Protein AF-A0A2P7S7N6-F1 (afdb_monomer_lite)

pLDDT: mean 89.46, std 13.96, range [30.86, 98.69]

Organism: NCBI:txid2116701

Secondary structure (DSSP, 8-state):
--HHHHHHHHHHHHHHHHSSSTT--HHHHHHHHTS-HHHHHHHHHTS-HHHHHHHHHHHHHHH-SSHHHHHHHHHHHHHHS--B--SS--HHHHHHHHHHTTPPP--HHHHHHHHHHHHHHHHHHHHHT-TT-HHHHSSSHHHHHHHHHHHIIIIIIIHHHHSTTGGG-HHHHHHHHHHHHHHHHHTTSS-HHHHHHHHHHHHHHHHHHHHTT-TT-GGG-SSSSPPPPPBHHHHHHHHHHHHHHHHHHHHH-TT------PPPTT-PPP-

Foldseek 3Di:
DAVVLLVQLVVLQVVCCPDPPNQPCVSNLVSLLPDQLLRSLVSLLPDDPVVLVSSLVVNCVVPPLDPSSLSSVQSNCCNQQVAQDDPPDDLVSSQSSLVVSVAHRDDPVLLVVLLVVLLVCLVVCLVVVHPQLCQLVVDPQLSVLLSSLSSSQPVNLVVCCQPPSNLRHLSSLLNNLLSVLLSCLLNLQDALVLQLVVLVVVLVVLSVCVVVVVVQCCVVDPHNHTHHHHHVVSSVSNSVSNVNSNVNNCVRPVPDNNDNFDQDPVNDGDD

Structure (mmCIF, N/CA/C/O backbone):
data_AF-A0A2P7S7N6-F1
#
_entry.id   AF-A0A2P7S7N6-F1
#
loop_
_atom_site.group_PDB
_atom_site.id
_atom_site.type_symbol
_atom_site.label_atom_id
_atom_site.label_alt_id
_atom_site.label_comp_id
_atom_site.label_asym_id
_atom_site.label_entity_id
_atom_site.label_seq_id
_atom_site.pdbx_PDB_ins_code
_atom_site.Cartn_x
_atom_site.Cartn_y
_atom_site.Cartn_z
_atom_site.occupancy
_atom_site.B_iso_or_equiv
_atom_site.auth_seq_id
_atom_site.auth_comp_id
_atom_site.auth_asym_id
_atom_site.auth_atom_id
_atom_site.pdbx_PDB_model_num
ATOM 1 N N . MET A 1 1 ? -7.311 -17.252 20.320 1.00 61.03 1 MET A N 1
ATOM 2 C CA . MET A 1 1 ? -8.101 -16.086 20.766 1.00 61.03 1 MET A CA 1
ATOM 3 C C . MET A 1 1 ? -8.926 -15.666 19.574 1.00 61.03 1 MET A C 1
ATOM 5 O O . MET A 1 1 ? -8.376 -15.697 18.486 1.00 61.03 1 MET A O 1
ATOM 9 N N . GLY A 1 2 ? -10.235 -15.487 19.717 1.00 75.56 2 GLY A N 1
ATOM 10 C CA . GLY A 1 2 ? -11.108 -15.323 18.550 1.00 75.56 2 GLY A CA 1
ATOM 11 C C . GLY A 1 2 ? -12.489 -14.833 18.949 1.00 75.56 2 GLY A C 1
ATOM 12 O O . GLY A 1 2 ? -12.737 -13.641 18.930 1.00 75.56 2 GLY A O 1
ATOM 13 N N . GLU A 1 3 ? -13.385 -15.717 19.384 1.00 87.00 3 GLU A N 1
ATOM 14 C CA . GLU A 1 3 ? -14.773 -15.293 19.634 1.00 87.00 3 GLU A CA 1
ATOM 15 C C . GLU A 1 3 ? -14.995 -14.672 21.021 1.00 87.00 3 GLU A C 1
ATOM 17 O O . GLU A 1 3 ? -15.756 -13.719 21.152 1.00 87.00 3 GLU A O 1
ATOM 22 N N . GLN A 1 4 ? -14.308 -15.161 22.060 1.00 89.12 4 GLN A N 1
ATOM 23 C CA . GLN A 1 4 ? -14.478 -14.642 23.426 1.00 89.12 4 GLN A CA 1
ATOM 24 C C . GLN A 1 4 ? -14.028 -13.180 23.553 1.00 89.12 4 GLN A C 1
ATOM 26 O O . GLN A 1 4 ? -14.714 -12.377 24.182 1.00 89.12 4 GLN A O 1
ATOM 31 N N . ASP A 1 5 ? -12.912 -12.817 22.920 1.00 89.12 5 ASP A N 1
ATOM 32 C CA . ASP A 1 5 ? -12.390 -11.451 22.970 1.00 89.12 5 ASP A CA 1
ATOM 33 C C . ASP A 1 5 ? -13.243 -10.485 22.133 1.00 89.12 5 ASP A C 1
ATOM 35 O O . ASP A 1 5 ? -13.510 -9.359 22.558 1.00 89.12 5 ASP A O 1
ATOM 39 N N . LEU A 1 6 ? -13.744 -10.939 20.977 1.00 89.62 6 LEU A N 1
ATOM 40 C CA . LEU A 1 6 ? -14.717 -10.187 20.179 1.00 89.62 6 LEU A CA 1
ATOM 41 C C . LEU A 1 6 ? -16.019 -9.969 20.953 1.00 89.62 6 LEU A C 1
ATOM 43 O O . LEU A 1 6 ? -16.561 -8.862 20.939 1.00 89.62 6 LEU A O 1
ATOM 47 N N . GLN A 1 7 ? -16.499 -10.992 21.665 1.00 91.75 7 GLN A N 1
ATOM 48 C CA . GLN A 1 7 ? -17.679 -10.869 22.513 1.00 91.75 7 GLN A CA 1
ATOM 49 C C . GLN A 1 7 ? -17.449 -9.864 23.646 1.00 91.75 7 GLN A C 1
ATOM 51 O O . GLN A 1 7 ? -18.296 -9.004 23.863 1.00 91.75 7 GLN A O 1
ATOM 56 N N . ALA A 1 8 ? -16.276 -9.876 24.287 1.00 91.50 8 ALA A N 1
ATOM 57 C CA . ALA A 1 8 ? -15.934 -8.896 25.315 1.00 91.50 8 ALA A CA 1
ATOM 58 C C . ALA A 1 8 ? -15.947 -7.448 24.786 1.00 91.50 8 ALA A C 1
ATOM 60 O O . ALA A 1 8 ? -16.383 -6.541 25.496 1.00 91.50 8 ALA A O 1
ATOM 61 N N . VAL A 1 9 ? -15.516 -7.214 23.537 1.00 93.19 9 VAL A N 1
ATOM 62 C CA . VAL A 1 9 ? -15.646 -5.892 22.897 1.00 93.19 9 VAL A CA 1
ATOM 63 C C . VAL A 1 9 ? -17.112 -5.539 22.653 1.00 93.19 9 VAL A C 1
ATOM 65 O O . VAL A 1 9 ? -17.522 -4.429 22.990 1.00 93.19 9 VAL A O 1
ATOM 68 N N . ARG A 1 10 ? -17.919 -6.462 22.112 1.00 93.19 10 ARG A N 1
ATOM 69 C CA . ARG A 1 10 ? -19.358 -6.233 21.877 1.00 93.19 10 ARG A CA 1
ATOM 70 C C . ARG A 1 10 ? -20.089 -5.882 23.174 1.00 93.19 10 ARG A C 1
ATOM 72 O O . ARG A 1 10 ? -20.835 -4.905 23.203 1.00 93.19 10 ARG A O 1
ATOM 79 N N . ASP A 1 11 ? -19.820 -6.622 24.246 1.00 93.19 11 ASP A N 1
ATOM 80 C CA . ASP A 1 11 ? -20.411 -6.396 25.565 1.00 93.19 11 ASP A CA 1
ATOM 81 C C . ASP A 1 11 ? -19.982 -5.039 26.141 1.00 93.19 11 ASP A C 1
ATOM 83 O O . ASP A 1 11 ? -20.810 -4.293 26.671 1.00 93.19 11 ASP A O 1
ATOM 87 N N . ALA A 1 12 ? -18.703 -4.673 25.990 1.00 92.56 12 ALA A N 1
ATOM 88 C CA . ALA A 1 12 ? -18.200 -3.370 26.415 1.00 92.56 12 ALA A CA 1
ATOM 89 C C . ALA A 1 12 ? -18.872 -2.218 25.650 1.00 92.56 12 ALA A C 1
ATOM 91 O O . ALA A 1 12 ? -19.244 -1.219 26.266 1.00 92.56 12 ALA A O 1
ATOM 92 N N . VAL A 1 13 ? -19.071 -2.359 24.335 1.00 92.56 13 VAL A N 1
ATOM 93 C CA . VAL A 1 13 ? -19.759 -1.356 23.503 1.00 92.56 13 VAL A CA 1
ATOM 94 C C . VAL A 1 13 ? -21.228 -1.234 23.900 1.00 92.56 13 VAL A C 1
ATOM 96 O O . VAL A 1 13 ? -21.719 -0.123 24.085 1.00 92.56 13 VAL A O 1
ATOM 99 N N . ALA A 1 14 ? -21.932 -2.356 24.076 1.00 91.62 14 ALA A N 1
ATOM 100 C CA . ALA A 1 14 ? -23.328 -2.359 24.512 1.00 91.62 14 ALA A CA 1
ATOM 101 C C . ALA A 1 14 ? -23.486 -1.671 25.875 1.00 91.62 14 ALA A C 1
ATOM 103 O O . ALA A 1 14 ? -24.370 -0.830 26.054 1.00 91.62 14 ALA A O 1
ATOM 104 N N . LYS A 1 15 ? -22.575 -1.962 26.812 1.00 90.44 15 LYS A N 1
ATOM 105 C CA . LYS A 1 15 ? -22.540 -1.315 28.123 1.00 90.44 15 LYS A CA 1
ATOM 106 C C . LYS A 1 15 ? -22.296 0.191 28.006 1.00 90.44 15 LYS A C 1
ATOM 108 O O . LYS A 1 15 ? -23.067 0.951 28.587 1.00 90.44 15 LYS A O 1
ATOM 113 N N . ALA A 1 16 ? -21.291 0.618 27.237 1.00 89.56 16 ALA A N 1
ATOM 114 C CA . ALA A 1 16 ? -20.973 2.034 27.032 1.00 89.56 16 ALA A CA 1
ATOM 115 C C . ALA A 1 16 ? -22.161 2.818 26.444 1.00 89.56 16 ALA A C 1
ATOM 117 O O . ALA A 1 16 ? -22.452 3.923 26.889 1.00 89.56 16 ALA A O 1
ATOM 118 N N . LYS A 1 17 ? -22.908 2.214 25.512 1.00 88.31 17 LYS A N 1
ATOM 119 C CA . LYS A 1 17 ? -24.106 2.817 24.900 1.00 88.31 17 LYS A CA 1
ATOM 120 C C . LYS A 1 17 ? -25.330 2.863 25.813 1.00 88.31 17 LYS A C 1
ATOM 122 O O . LYS A 1 17 ? -26.206 3.693 25.608 1.00 88.31 17 LYS A O 1
ATOM 127 N N . SER A 1 18 ? -25.419 1.955 26.783 1.00 85.94 18 SER A N 1
ATOM 128 C CA . SER A 1 18 ? -26.524 1.903 27.750 1.00 85.94 18 SER A CA 1
ATOM 129 C C . SER A 1 18 ? -26.362 2.877 28.922 1.00 85.94 18 SER A C 1
ATOM 131 O O . SER A 1 18 ? -27.310 3.096 29.677 1.00 85.94 18 SER A O 1
ATOM 133 N N . ALA A 1 19 ? -25.165 3.440 29.107 1.00 79.69 19 ALA A N 1
ATOM 134 C CA . ALA A 1 19 ? -24.879 4.340 30.212 1.00 79.69 19 ALA A CA 1
ATOM 135 C C . ALA A 1 19 ? -25.562 5.702 30.005 1.00 79.69 19 ALA A C 1
ATOM 137 O O . ALA A 1 19 ? -25.525 6.273 28.920 1.00 79.69 19 ALA A O 1
ATOM 138 N N . LEU A 1 20 ? -26.148 6.244 31.081 1.00 60.97 20 LEU A N 1
ATOM 139 C CA . LEU A 1 20 ? -26.800 7.567 31.110 1.00 60.97 20 LEU A CA 1
ATOM 140 C C . LEU A 1 20 ? -25.872 8.707 30.660 1.00 60.97 20 LEU A C 1
ATOM 142 O O . LEU A 1 20 ? -26.338 9.719 30.145 1.00 60.97 20 LEU A O 1
ATOM 146 N N . VAL A 1 21 ? -24.565 8.525 30.852 1.00 67.81 21 VAL A N 1
ATOM 147 C CA . VAL A 1 21 ? -23.515 9.371 30.290 1.00 67.81 21 VAL A CA 1
ATOM 148 C C . VAL A 1 21 ? -22.863 8.547 29.182 1.00 67.81 21 VAL A C 1
ATOM 150 O O . VAL A 1 21 ? -22.170 7.576 29.482 1.00 67.81 21 VAL A O 1
ATOM 153 N N . PHE A 1 22 ? -23.110 8.905 27.921 1.00 60.91 22 PHE A N 1
ATOM 154 C CA . PHE A 1 22 ? -22.678 8.204 26.694 1.00 60.91 22 PHE A CA 1
ATOM 155 C C . PHE A 1 22 ? -21.142 8.109 26.491 1.00 60.91 22 PHE A C 1
ATOM 157 O O . PHE A 1 22 ? -20.661 7.931 25.371 1.00 60.91 22 PHE A O 1
ATOM 164 N N . GLU A 1 23 ? -20.340 8.233 27.549 1.00 64.94 23 GLU A N 1
ATOM 165 C CA . GLU A 1 23 ? -18.939 8.646 27.445 1.00 64.94 23 GLU A CA 1
ATOM 166 C C . GLU A 1 23 ? -17.916 7.707 28.094 1.00 64.94 23 GLU A C 1
ATOM 168 O O . GLU A 1 23 ? -16.735 7.846 27.785 1.00 64.94 23 GLU A O 1
ATOM 173 N N . ASP A 1 24 ? -18.292 6.715 28.916 1.00 84.00 24 ASP A N 1
ATOM 174 C CA . ASP A 1 24 ? -17.284 5.798 29.484 1.00 84.00 24 ASP A CA 1
ATOM 175 C C . ASP A 1 24 ? -16.876 4.695 28.490 1.00 84.00 24 ASP A C 1
ATOM 177 O O . ASP A 1 24 ? -17.211 3.517 28.622 1.00 84.00 24 ASP A O 1
ATOM 181 N N . TRP A 1 25 ? -16.136 5.100 27.457 1.00 93.56 25 TRP A N 1
ATOM 182 C CA . TRP A 1 25 ? -15.552 4.222 26.438 1.00 93.56 25 TRP A CA 1
ATOM 183 C C . TRP A 1 25 ? -14.261 3.544 26.898 1.00 93.56 25 TRP A C 1
ATOM 185 O O . TRP A 1 25 ? -13.708 2.711 26.174 1.00 93.56 25 TRP A O 1
ATOM 195 N N . LYS A 1 26 ? -13.771 3.844 28.105 1.00 93.56 26 LYS A N 1
ATOM 196 C CA . LYS A 1 26 ? -12.526 3.279 28.633 1.00 93.56 26 LYS A CA 1
ATOM 197 C C . LYS A 1 26 ? -12.511 1.742 28.635 1.00 93.56 26 LYS A C 1
ATOM 199 O O . LYS A 1 26 ? -11.501 1.177 28.203 1.00 93.56 26 LYS A O 1
ATOM 204 N N . PRO A 1 27 ? -13.585 1.027 29.036 1.00 94.19 27 PRO A N 1
ATOM 205 C CA . PRO A 1 27 ? -13.622 -0.432 28.940 1.00 94.19 27 PRO A CA 1
ATOM 206 C C . PRO A 1 27 ? -13.505 -0.935 27.497 1.00 94.19 27 PRO A C 1
ATOM 208 O O . PRO A 1 27 ? -12.817 -1.926 27.257 1.00 94.19 27 PRO A O 1
ATOM 211 N N . VAL A 1 28 ? -14.124 -0.237 26.536 1.00 95.81 28 VAL A N 1
ATOM 212 C CA . VAL A 1 28 ? -14.054 -0.583 25.107 1.00 95.81 28 VAL A CA 1
ATOM 213 C C . VAL A 1 28 ? -12.628 -0.416 24.594 1.00 95.81 28 VAL A C 1
ATOM 215 O O . VAL A 1 28 ? -12.081 -1.338 23.995 1.00 95.81 28 VAL A O 1
ATOM 218 N N . VAL A 1 29 ? -11.995 0.722 24.892 1.00 96.69 29 VAL A N 1
ATOM 219 C CA . VAL A 1 29 ? -10.613 1.030 24.497 1.00 96.69 29 VAL A CA 1
ATOM 220 C C . VAL A 1 29 ? -9.642 -0.044 24.993 1.00 96.69 29 VAL A C 1
ATOM 222 O O . VAL A 1 29 ? -8.866 -0.581 24.203 1.00 96.69 29 VAL A O 1
ATOM 225 N N . HIS A 1 30 ? -9.712 -0.417 26.275 1.00 95.88 30 HIS A N 1
ATOM 226 C CA . HIS A 1 30 ? -8.856 -1.472 26.830 1.00 95.88 30 HIS A CA 1
ATOM 227 C C . HIS A 1 30 ? -9.181 -2.870 26.287 1.00 95.88 30 HIS A C 1
ATOM 229 O O . HIS A 1 30 ? -8.287 -3.709 26.170 1.00 95.88 30 HIS A O 1
ATOM 235 N N . ALA A 1 31 ? -10.447 -3.160 25.976 1.00 96.00 31 ALA A N 1
ATOM 236 C CA . ALA A 1 31 ? -10.818 -4.426 25.354 1.00 96.00 31 ALA A CA 1
ATOM 237 C C . ALA A 1 31 ? -10.214 -4.534 23.946 1.00 96.00 31 ALA A C 1
ATOM 239 O O . ALA A 1 31 ? -9.510 -5.502 23.667 1.00 96.00 31 ALA A O 1
ATOM 240 N N . VAL A 1 32 ? -10.392 -3.503 23.115 1.00 97.25 32 VAL A N 1
ATOM 241 C CA . VAL A 1 32 ? -9.856 -3.446 21.750 1.00 97.25 32 VAL A CA 1
ATOM 242 C C . VAL A 1 32 ? -8.326 -3.486 21.746 1.00 97.25 32 VAL A C 1
ATOM 244 O O . VAL A 1 32 ? -7.747 -4.247 20.977 1.00 97.25 32 VAL A O 1
ATOM 247 N N . SER A 1 33 ? -7.644 -2.734 22.620 1.00 96.69 33 SER A N 1
ATOM 248 C CA . SER A 1 33 ? -6.173 -2.640 22.608 1.00 96.69 33 SER A CA 1
ATOM 249 C C . SER A 1 33 ? -5.459 -3.976 22.856 1.00 96.69 33 SER A C 1
ATOM 251 O O . SER A 1 33 ? -4.298 -4.141 22.476 1.00 96.69 33 SER A O 1
ATOM 253 N N . ARG A 1 34 ? -6.137 -4.925 23.513 1.00 95.56 34 ARG A N 1
ATOM 254 C CA . ARG A 1 34 ? -5.611 -6.265 23.816 1.00 95.56 34 ARG A CA 1
ATOM 255 C C . ARG A 1 34 ? -5.773 -7.255 22.664 1.00 95.56 34 ARG A C 1
ATOM 257 O O . ARG A 1 34 ? -5.123 -8.295 22.687 1.00 95.56 34 ARG A O 1
ATOM 264 N N . LEU A 1 35 ? -6.600 -6.942 21.667 1.00 96.50 35 LEU A N 1
ATOM 265 C CA . LEU A 1 35 ? -6.818 -7.815 20.518 1.00 96.50 35 LEU A CA 1
ATOM 266 C C . LEU A 1 35 ? -5.559 -7.928 19.657 1.00 96.50 35 LEU A C 1
ATOM 268 O O . LEU A 1 35 ? -4.797 -6.967 19.511 1.00 96.50 35 LEU A O 1
ATOM 272 N N . ALA A 1 36 ? -5.366 -9.091 19.032 1.00 96.56 36 ALA A N 1
ATOM 273 C CA . ALA A 1 36 ? -4.471 -9.219 17.886 1.00 96.56 36 ALA A CA 1
ATOM 274 C C . ALA A 1 36 ? -5.010 -8.384 16.711 1.00 96.56 36 ALA A C 1
ATOM 276 O O . ALA A 1 36 ? -6.208 -8.115 16.641 1.00 96.56 36 ALA A O 1
ATOM 277 N N . MET A 1 37 ? -4.144 -7.962 15.784 1.00 97.50 37 MET A N 1
ATOM 278 C CA . MET A 1 37 ? -4.556 -7.075 14.685 1.00 97.50 37 MET A CA 1
ATOM 279 C C . MET A 1 37 ? -5.709 -7.645 13.825 1.00 97.50 37 MET A C 1
ATOM 281 O O . MET A 1 37 ? -6.653 -6.897 13.568 1.00 97.50 37 MET A O 1
ATOM 285 N N . PRO A 1 38 ? -5.742 -8.946 13.459 1.00 97.00 38 PRO A N 1
ATOM 286 C CA . PRO A 1 38 ? -6.855 -9.500 12.684 1.00 97.00 38 PRO A CA 1
ATOM 287 C C . PRO A 1 38 ? -8.204 -9.418 13.414 1.00 97.00 38 PRO A C 1
ATOM 289 O O . PRO A 1 38 ? -9.231 -9.136 12.796 1.00 97.00 38 PRO A O 1
ATOM 292 N N . ASP A 1 39 ? -8.212 -9.637 14.731 1.00 97.25 39 ASP A N 1
ATOM 293 C CA . ASP A 1 39 ? -9.428 -9.560 15.547 1.00 97.25 39 ASP A CA 1
ATOM 294 C C . ASP A 1 39 ? -9.820 -8.108 15.826 1.00 97.25 39 ASP A C 1
ATOM 296 O O . ASP A 1 39 ? -11.003 -7.778 15.803 1.00 97.25 39 ASP A O 1
ATOM 300 N N . MET A 1 40 ? -8.839 -7.218 16.010 1.00 97.88 40 MET A N 1
ATOM 301 C CA . MET A 1 40 ? -9.055 -5.775 16.128 1.00 97.88 40 MET A CA 1
ATOM 302 C C . MET A 1 40 ? -9.755 -5.226 14.883 1.00 97.88 40 MET A C 1
ATOM 304 O O . MET A 1 40 ? -10.776 -4.556 15.009 1.00 97.88 40 MET A O 1
ATOM 308 N N . L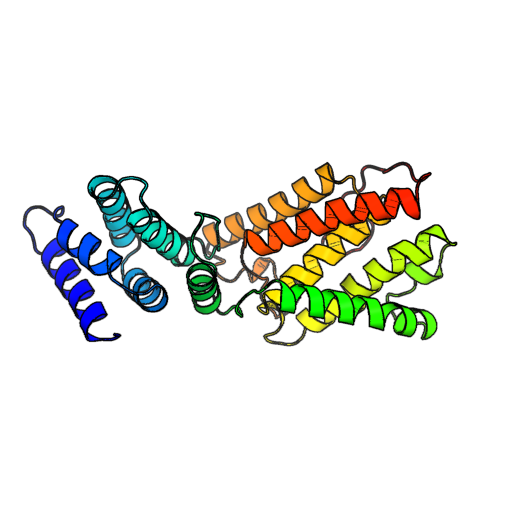EU A 1 41 ? -9.269 -5.566 13.685 1.00 98.00 41 LEU A N 1
ATOM 309 C CA . LEU A 1 41 ? -9.879 -5.157 12.417 1.00 98.00 41 LEU A CA 1
ATOM 310 C C . LEU A 1 41 ? -11.334 -5.638 12.305 1.00 98.00 41 LEU A C 1
ATOM 312 O O . LEU A 1 41 ? -12.220 -4.852 11.976 1.00 98.00 41 LEU A O 1
ATOM 316 N N . LYS A 1 42 ? -11.618 -6.900 12.652 1.00 96.88 42 LYS A N 1
ATOM 317 C CA . LYS A 1 42 ? -12.994 -7.434 12.669 1.00 96.88 42 LYS A CA 1
ATOM 318 C C . LYS A 1 42 ? -13.883 -6.724 13.693 1.00 96.88 42 LYS A C 1
ATOM 320 O O . LYS A 1 42 ? -15.023 -6.391 13.376 1.00 96.88 42 LYS A O 1
ATOM 325 N N . ALA A 1 43 ? -13.373 -6.493 14.903 1.00 96.94 43 ALA A N 1
ATOM 326 C CA . ALA A 1 43 ? -14.105 -5.820 15.970 1.00 96.94 43 ALA A CA 1
ATOM 327 C C . ALA A 1 43 ? -14.480 -4.391 15.568 1.00 96.94 43 ALA A C 1
ATOM 329 O O . ALA A 1 43 ? -15.640 -4.005 15.676 1.00 96.94 43 ALA A O 1
ATOM 330 N N . LEU A 1 44 ? -13.513 -3.627 15.053 1.00 97.69 44 LEU A N 1
ATOM 331 C CA . LEU A 1 44 ? -13.721 -2.248 14.620 1.00 97.69 44 LEU A CA 1
ATOM 332 C C . LEU A 1 44 ? -14.619 -2.153 13.382 1.00 97.69 44 LEU A C 1
ATOM 334 O O . LEU A 1 44 ? -15.417 -1.220 13.281 1.00 97.69 44 LEU A O 1
ATOM 338 N N . ALA A 1 45 ? -14.542 -3.119 12.463 1.00 97.06 45 ALA A N 1
ATOM 339 C CA . ALA A 1 45 ? -15.401 -3.161 11.281 1.00 97.06 45 ALA A CA 1
ATOM 340 C C . ALA A 1 45 ? -16.879 -3.404 11.629 1.00 97.06 45 ALA A C 1
ATOM 342 O O . ALA A 1 45 ? -17.756 -3.004 10.868 1.00 97.06 45 ALA A O 1
ATOM 343 N N . ALA A 1 46 ? -17.160 -4.026 12.779 1.00 96.06 46 ALA A N 1
ATOM 344 C CA . ALA A 1 46 ? -18.517 -4.225 13.285 1.00 96.06 46 ALA A CA 1
ATOM 345 C C . ALA A 1 46 ? -19.111 -2.977 13.971 1.00 96.06 46 ALA A C 1
ATOM 347 O O . ALA A 1 46 ? -20.308 -2.949 14.256 1.00 96.06 46 ALA A O 1
ATOM 348 N N . LEU A 1 47 ? -18.296 -1.956 14.255 1.00 96.00 47 LEU A N 1
ATOM 349 C CA . LEU A 1 47 ? -18.755 -0.697 14.840 1.00 96.00 47 LEU A CA 1
ATOM 350 C C . LEU A 1 47 ? -19.334 0.235 13.766 1.00 96.00 47 LEU A C 1
ATOM 352 O O . LEU A 1 47 ? -18.975 0.155 12.589 1.00 96.00 47 LEU A O 1
ATOM 356 N N . SER A 1 48 ? -20.208 1.160 14.170 1.00 95.50 48 SER A N 1
ATOM 357 C CA . SER A 1 48 ? -20.560 2.283 13.293 1.00 95.50 48 SER A CA 1
ATOM 358 C C . SER A 1 48 ? -19.367 3.235 13.134 1.00 95.50 48 SER A C 1
ATOM 360 O O . SER A 1 48 ? -18.428 3.210 13.931 1.00 95.50 48 SER A O 1
ATOM 362 N N . GLU A 1 49 ? -19.392 4.084 12.109 1.00 94.44 49 GLU A N 1
ATOM 363 C CA . GLU A 1 49 ? -18.359 5.112 11.910 1.00 94.44 49 GLU A CA 1
ATOM 364 C C . GLU A 1 49 ? -18.261 6.048 13.124 1.00 94.44 49 GLU A C 1
ATOM 366 O O . GLU A 1 49 ? -17.181 6.233 13.681 1.00 94.44 49 GLU A O 1
ATOM 371 N N . SER A 1 50 ? -19.404 6.516 13.637 1.00 94.00 50 SER A N 1
ATOM 372 C CA . SER A 1 50 ? -19.462 7.358 14.838 1.00 94.00 50 SER A CA 1
ATOM 373 C C . SER A 1 50 ? -18.890 6.668 16.083 1.00 94.00 50 SER A C 1
ATOM 375 O O . SER A 1 50 ? -18.214 7.303 16.888 1.00 94.00 50 SER A O 1
ATOM 377 N N . ASP A 1 51 ? -19.115 5.361 16.239 1.00 95.12 51 ASP A N 1
ATOM 378 C CA . ASP A 1 51 ? -18.537 4.583 17.341 1.00 95.12 51 ASP A CA 1
ATOM 379 C C . ASP A 1 51 ? -17.011 4.461 17.226 1.00 95.12 51 ASP A C 1
ATOM 381 O O . ASP A 1 51 ? -16.307 4.565 18.231 1.00 95.12 51 ASP A O 1
ATOM 385 N N . ARG A 1 52 ? -16.480 4.248 16.011 1.00 96.56 52 ARG A N 1
ATOM 386 C CA . ARG A 1 52 ? -15.026 4.222 15.780 1.00 96.56 52 ARG A CA 1
ATOM 387 C C . ARG A 1 52 ? -14.390 5.574 16.080 1.00 96.56 52 ARG A C 1
ATOM 389 O O . ARG A 1 52 ? -13.343 5.610 16.722 1.00 96.56 52 ARG A O 1
ATOM 396 N N . GLU A 1 53 ? -15.024 6.678 15.691 1.00 95.19 53 GLU A N 1
ATOM 397 C CA . GLU A 1 53 ? -14.538 8.015 16.041 1.00 95.19 53 GLU A CA 1
ATOM 398 C C . GLU A 1 53 ? -14.485 8.236 17.557 1.00 95.19 53 GLU A C 1
ATOM 400 O O . GLU A 1 53 ? -13.482 8.734 18.076 1.00 95.19 53 GLU A O 1
ATOM 405 N N . LEU A 1 54 ? -15.544 7.860 18.283 1.00 93.88 54 LEU A N 1
ATOM 406 C CA . LEU A 1 54 ? -15.579 7.958 19.745 1.00 93.88 54 LEU A CA 1
ATOM 407 C C . LEU A 1 54 ? -14.487 7.100 20.385 1.00 93.88 54 LEU A C 1
ATOM 409 O O . LEU A 1 54 ? -13.794 7.566 21.295 1.00 93.88 54 LEU A O 1
ATOM 413 N N . LEU A 1 55 ? -14.289 5.880 19.883 1.00 96.00 55 LEU A N 1
ATOM 414 C CA . LEU A 1 55 ? -13.215 5.000 20.323 1.00 96.00 55 LEU A CA 1
ATOM 415 C C . LEU A 1 55 ? -11.839 5.645 20.120 1.00 96.00 55 LEU A C 1
ATOM 417 O O . LEU A 1 55 ? -11.041 5.631 21.052 1.00 96.00 55 LEU A O 1
ATOM 421 N N . LEU A 1 56 ? -11.562 6.224 18.946 1.00 97.06 56 LEU A N 1
ATOM 422 C CA . LEU A 1 56 ? -10.275 6.860 18.638 1.00 97.06 56 LEU A CA 1
ATOM 423 C C . LEU A 1 56 ? -9.991 8.057 19.549 1.00 97.06 56 LEU A C 1
ATOM 425 O O . LEU A 1 56 ? -8.897 8.151 20.108 1.00 97.06 56 LEU A O 1
ATOM 429 N N . ARG A 1 57 ? -10.980 8.937 19.760 1.00 95.81 57 ARG A N 1
ATOM 430 C CA . ARG A 1 57 ? -10.842 10.092 20.668 1.00 95.81 57 ARG A CA 1
ATOM 431 C C . ARG A 1 57 ? -10.514 9.644 22.093 1.00 95.81 57 ARG A C 1
ATOM 433 O O . ARG A 1 57 ? -9.601 10.182 22.716 1.00 95.81 57 ARG A O 1
ATOM 440 N N . ASN A 1 58 ? -11.218 8.626 22.591 1.00 95.94 58 ASN A N 1
ATOM 441 C CA . ASN A 1 58 ? -10.976 8.078 23.925 1.00 95.94 58 ASN A CA 1
ATOM 442 C C . ASN A 1 58 ? -9.644 7.322 24.014 1.00 95.94 58 ASN A C 1
ATOM 444 O O . ASN A 1 58 ? -8.936 7.447 25.010 1.00 95.94 58 ASN A O 1
ATOM 448 N N . ALA A 1 59 ? -9.265 6.573 22.978 1.00 97.25 59 ALA A N 1
ATOM 449 C CA . ALA A 1 59 ? -7.985 5.875 22.925 1.00 97.25 59 ALA A CA 1
ATOM 450 C C . ALA A 1 59 ? -6.810 6.856 22.993 1.00 97.25 59 ALA A C 1
ATOM 452 O O . ALA A 1 59 ? -5.883 6.620 23.766 1.00 97.25 59 ALA A O 1
ATOM 453 N N . LEU A 1 60 ? -6.880 7.979 22.270 1.00 96.81 60 LEU A N 1
ATOM 454 C CA . LEU A 1 60 ? -5.875 9.038 22.350 1.00 96.81 60 LEU A CA 1
ATOM 455 C C . LEU A 1 60 ? -5.807 9.648 23.757 1.00 96.81 60 LEU A C 1
ATOM 457 O O . LEU A 1 60 ? -4.719 9.826 24.295 1.00 96.81 60 LEU A O 1
ATOM 461 N N . ALA A 1 61 ? -6.956 9.933 24.376 1.00 96.19 61 ALA A N 1
ATOM 462 C CA . ALA A 1 61 ? -7.005 10.499 25.725 1.00 96.19 61 ALA A CA 1
ATOM 463 C C . ALA A 1 61 ? -6.438 9.548 26.798 1.00 96.19 61 ALA A C 1
ATOM 465 O O . ALA A 1 61 ? -5.795 9.996 27.744 1.00 96.19 61 ALA A O 1
ATOM 466 N N . ILE A 1 62 ? -6.662 8.237 26.655 1.00 96.38 62 ILE A N 1
ATOM 467 C CA . ILE A 1 62 ? -6.241 7.220 27.632 1.00 96.38 62 ILE A CA 1
ATOM 468 C C . ILE A 1 62 ? -4.775 6.822 27.441 1.00 96.38 62 ILE A C 1
ATOM 470 O O . ILE A 1 62 ? -4.048 6.655 28.419 1.00 96.38 62 ILE A O 1
ATOM 474 N N . PHE A 1 63 ? -4.349 6.618 26.196 1.00 96.88 63 PHE A N 1
ATOM 475 C CA . PHE A 1 63 ? -3.044 6.044 25.878 1.00 96.88 63 PHE A CA 1
ATOM 476 C C . PHE A 1 63 ? -2.023 7.061 25.371 1.00 96.88 63 PHE A C 1
ATOM 478 O O . PHE A 1 63 ? -0.849 6.706 25.259 1.00 96.88 63 PHE A O 1
ATOM 485 N N . GLY A 1 64 ? -2.430 8.287 25.037 1.00 95.69 64 GLY A N 1
ATOM 486 C CA . GLY A 1 64 ? -1.580 9.230 24.313 1.00 95.69 64 GLY A CA 1
ATOM 487 C C . GLY A 1 64 ? -1.085 8.647 22.985 1.00 95.69 64 GLY A C 1
ATOM 488 O O . GLY A 1 64 ? -1.698 7.750 22.413 1.00 95.69 64 GLY A O 1
ATOM 489 N N . ASN A 1 65 ? 0.070 9.117 22.511 1.00 93.88 65 ASN A N 1
ATOM 490 C CA . ASN A 1 65 ? 0.696 8.628 21.279 1.00 93.88 65 ASN A CA 1
ATOM 491 C C . ASN A 1 65 ? 1.566 7.375 21.515 1.00 93.88 65 ASN A C 1
ATOM 493 O O . ASN A 1 65 ? 2.757 7.356 21.208 1.00 93.88 65 ASN A O 1
ATOM 497 N N . THR A 1 66 ? 1.000 6.348 22.149 1.00 96.88 66 THR A N 1
ATOM 498 C CA . THR A 1 66 ? 1.694 5.071 22.388 1.00 96.88 66 THR A CA 1
ATOM 499 C C . THR A 1 66 ? 1.340 4.032 21.325 1.00 96.88 66 THR A C 1
ATOM 501 O O . THR A 1 66 ? 0.365 4.175 20.588 1.00 96.88 66 THR A O 1
ATOM 504 N N . MET A 1 67 ? 2.090 2.925 21.298 1.00 96.62 67 MET A N 1
ATOM 505 C CA . MET A 1 67 ? 1.859 1.799 20.383 1.00 96.62 67 MET A CA 1
ATOM 506 C C . MET A 1 67 ? 0.417 1.256 20.438 1.00 96.62 67 MET A C 1
ATOM 508 O O . MET A 1 67 ? -0.136 0.845 19.423 1.00 96.62 67 MET A O 1
ATOM 512 N N . SER A 1 68 ? -0.234 1.277 21.607 1.00 97.12 68 SER A N 1
ATOM 513 C CA . SER A 1 68 ? -1.637 0.855 21.736 1.00 97.12 68 SER A CA 1
ATOM 514 C C . SER A 1 68 ? -2.589 1.753 20.948 1.00 97.12 68 SER A C 1
ATOM 516 O O . SER A 1 68 ? -3.476 1.239 20.272 1.00 97.12 68 SER A O 1
ATOM 518 N N . PHE A 1 69 ? -2.395 3.075 21.012 1.00 97.75 69 PHE A N 1
ATOM 519 C CA . PHE A 1 69 ? -3.177 4.025 20.223 1.00 97.75 69 PHE A CA 1
ATOM 520 C C . PHE A 1 69 ? -2.889 3.858 18.730 1.00 97.75 69 PHE A C 1
ATOM 522 O O . PHE A 1 69 ? -3.828 3.671 17.966 1.00 97.75 69 PHE A O 1
ATOM 529 N N . GLN A 1 70 ? -1.613 3.799 18.335 1.00 98.12 70 GLN A N 1
ATOM 530 C CA . GLN A 1 70 ? -1.206 3.636 16.933 1.00 98.12 70 GLN A CA 1
ATOM 531 C C . GLN A 1 70 ? -1.803 2.380 16.285 1.00 98.12 70 GLN A C 1
ATOM 533 O O . GLN A 1 70 ? -2.222 2.412 15.135 1.00 98.12 70 GLN A O 1
ATOM 538 N N . ARG A 1 71 ? -1.902 1.261 17.014 1.00 98.19 71 ARG A N 1
ATOM 539 C CA . ARG A 1 71 ? -2.549 0.041 16.498 1.00 98.19 71 ARG A CA 1
ATOM 540 C C . ARG A 1 71 ? -4.045 0.233 16.238 1.00 98.19 71 ARG A C 1
ATOM 542 O O . ARG A 1 71 ? -4.532 -0.217 15.204 1.00 98.19 71 ARG A O 1
ATOM 549 N N . ILE A 1 72 ? -4.757 0.886 17.160 1.00 98.38 72 ILE A N 1
ATOM 550 C CA . ILE A 1 72 ? -6.195 1.171 17.018 1.00 98.38 72 ILE A CA 1
ATOM 551 C C . ILE A 1 72 ? -6.419 2.168 15.885 1.00 98.38 72 ILE A C 1
ATOM 553 O O . ILE A 1 72 ? -7.301 1.953 15.057 1.00 98.38 72 ILE A O 1
ATOM 557 N N . GLU A 1 73 ? -5.602 3.221 15.838 1.00 98.31 73 GLU A N 1
ATOM 558 C CA . GLU A 1 73 ? -5.593 4.202 14.763 1.00 98.31 73 GLU A CA 1
ATOM 559 C C . GLU A 1 73 ? -5.411 3.485 13.430 1.00 98.31 73 GLU A C 1
ATOM 561 O O . GLU A 1 73 ? -6.337 3.526 12.626 1.00 98.31 73 GLU A O 1
ATOM 566 N N . PHE A 1 74 ? -4.307 2.743 13.245 1.00 98.62 74 PHE A N 1
ATOM 567 C CA . PHE A 1 74 ? -4.027 1.946 12.044 1.00 98.62 74 PHE A CA 1
ATOM 568 C C . PHE A 1 74 ? -5.225 1.109 11.603 1.00 98.62 74 PHE A C 1
ATOM 570 O O . PHE A 1 74 ? -5.661 1.207 10.457 1.00 98.62 74 PHE A O 1
ATOM 577 N N . ALA A 1 75 ? -5.783 0.308 12.512 1.00 98.50 75 ALA A N 1
ATOM 578 C CA . ALA A 1 75 ? -6.909 -0.557 12.196 1.00 98.50 75 ALA A CA 1
ATOM 579 C C . ALA A 1 75 ? -8.146 0.237 11.739 1.00 98.50 75 ALA A C 1
ATOM 581 O O . ALA A 1 75 ? -8.809 -0.167 10.782 1.00 98.50 75 ALA A O 1
ATOM 582 N N . ALA A 1 76 ? -8.437 1.382 12.365 1.00 98.06 76 ALA A N 1
ATOM 583 C CA . ALA A 1 76 ? -9.521 2.260 11.936 1.00 98.06 76 ALA A CA 1
ATOM 584 C C . ALA A 1 76 ? -9.265 2.843 10.538 1.00 98.06 76 ALA A C 1
ATOM 586 O O . ALA A 1 76 ? -10.141 2.765 9.680 1.00 98.06 76 ALA A O 1
ATOM 587 N N . GLY A 1 77 ? -8.056 3.334 10.248 1.00 97.75 77 GLY A N 1
ATOM 588 C CA . GLY A 1 77 ? -7.736 3.858 8.918 1.00 97.75 77 GLY A CA 1
ATOM 589 C C . GLY A 1 77 ? -7.748 2.787 7.817 1.00 97.75 77 GLY A C 1
ATOM 590 O O . GLY A 1 77 ? -8.179 3.071 6.699 1.00 97.75 77 GLY A O 1
ATOM 591 N N . VAL A 1 78 ? -7.395 1.533 8.123 1.00 98.38 78 VAL A N 1
ATOM 592 C CA . VAL A 1 78 ? -7.584 0.399 7.197 1.00 98.38 78 VAL A CA 1
ATOM 593 C C . VAL A 1 78 ? -9.068 0.213 6.851 1.00 98.38 78 VAL A C 1
ATOM 595 O O . VAL A 1 78 ? -9.411 -0.037 5.696 1.00 98.38 78 VAL A O 1
ATOM 598 N N . ILE A 1 79 ? -9.969 0.347 7.823 1.00 97.94 79 ILE A N 1
ATOM 599 C CA . ILE A 1 79 ? -11.412 0.152 7.620 1.00 97.94 79 ILE A CA 1
ATOM 600 C C . ILE A 1 79 ? -12.036 1.337 6.879 1.00 97.94 79 ILE A C 1
ATOM 602 O O . ILE A 1 79 ? -12.731 1.147 5.875 1.00 97.94 79 ILE A O 1
ATOM 606 N N . ASP A 1 80 ? -11.786 2.544 7.376 1.00 95.88 80 ASP A N 1
ATOM 607 C CA . ASP A 1 80 ? -12.469 3.760 6.940 1.00 95.88 80 ASP A CA 1
ATOM 608 C C . ASP A 1 80 ? -11.866 4.298 5.642 1.00 95.88 80 ASP A C 1
ATOM 610 O O . ASP A 1 80 ? -12.587 4.550 4.673 1.00 95.88 80 ASP A O 1
ATOM 614 N N . ASN A 1 81 ? -10.534 4.362 5.578 1.00 96.50 81 ASN A N 1
ATOM 615 C CA . ASN A 1 81 ? -9.802 4.942 4.452 1.00 96.50 81 ASN A CA 1
ATOM 616 C C . ASN A 1 81 ? -9.295 3.897 3.456 1.00 96.50 81 ASN A C 1
ATOM 618 O O . ASN A 1 81 ? -8.746 4.275 2.422 1.00 96.50 81 ASN A O 1
ATOM 622 N N . ARG A 1 82 ? -9.468 2.595 3.738 1.00 97.56 82 ARG A N 1
ATOM 623 C CA . ARG A 1 82 ? -8.986 1.493 2.881 1.00 97.56 82 ARG A CA 1
ATOM 624 C C . ARG A 1 82 ? -7.495 1.641 2.546 1.00 97.56 82 ARG A C 1
ATOM 626 O O . ARG A 1 82 ? -7.081 1.345 1.428 1.00 97.56 82 ARG A O 1
ATOM 633 N N . GLU A 1 83 ? -6.704 2.123 3.501 1.00 97.38 83 GLU A N 1
ATOM 634 C CA . GLU A 1 83 ? -5.311 2.535 3.307 1.00 97.38 83 GLU A CA 1
ATOM 635 C C . GLU A 1 83 ? -4.369 1.859 4.311 1.00 97.38 83 GLU A C 1
ATOM 637 O O . GLU A 1 83 ? -4.711 1.677 5.478 1.00 97.38 83 GLU A O 1
ATOM 642 N N . ILE A 1 84 ? -3.157 1.535 3.849 1.00 98.31 84 ILE A N 1
ATOM 643 C CA . ILE A 1 84 ? -2.038 1.076 4.675 1.00 98.31 84 ILE A CA 1
ATOM 644 C C . ILE A 1 84 ? -1.044 2.232 4.842 1.00 98.31 84 ILE A C 1
ATOM 646 O O . ILE A 1 84 ? -0.291 2.560 3.922 1.00 98.31 84 ILE A O 1
ATOM 650 N N . TYR A 1 85 ? -1.019 2.848 6.018 1.00 95.44 85 TYR A N 1
ATOM 651 C CA . TYR A 1 85 ? -0.153 3.984 6.337 1.00 95.44 85 TYR A CA 1
ATOM 652 C C . TYR A 1 85 ? 0.909 3.610 7.369 1.00 95.44 85 TYR A C 1
ATOM 654 O O . TYR A 1 85 ? 0.781 2.623 8.094 1.00 95.44 85 TYR A O 1
ATOM 662 N N . ASP A 1 86 ? 1.987 4.389 7.390 1.00 96.75 86 ASP A N 1
ATOM 663 C CA . ASP A 1 86 ? 3.128 4.139 8.261 1.00 96.75 86 ASP A CA 1
ATOM 664 C C . ASP A 1 86 ? 2.918 4.795 9.629 1.00 96.75 86 ASP A C 1
ATOM 666 O O . ASP A 1 86 ? 2.968 6.019 9.748 1.00 96.75 86 ASP A O 1
ATOM 670 N N . LEU A 1 87 ? 2.689 3.973 10.652 1.00 96.44 87 LEU A N 1
ATOM 671 C CA . LEU A 1 87 ? 2.723 4.382 12.060 1.00 96.44 87 LEU A CA 1
ATOM 672 C C . LEU A 1 87 ? 3.874 3.712 12.830 1.00 96.44 87 LEU A C 1
ATOM 674 O O . LEU A 1 87 ? 3.852 3.679 14.059 1.00 96.44 87 LEU A O 1
ATOM 678 N N . GLY A 1 88 ? 4.855 3.123 12.136 1.00 95.94 88 GLY A N 1
ATOM 679 C CA . GLY A 1 88 ? 5.939 2.375 12.778 1.00 95.94 88 GLY A CA 1
ATOM 680 C C . GLY A 1 88 ? 5.496 1.062 13.438 1.00 95.94 88 GLY A C 1
ATOM 681 O O . GLY A 1 88 ? 6.138 0.598 14.381 1.00 95.94 88 GLY A O 1
ATOM 682 N N . LEU A 1 89 ? 4.393 0.463 12.973 1.00 97.12 89 LEU A N 1
ATOM 683 C CA . LEU A 1 89 ? 3.938 -0.849 13.440 1.00 97.12 89 LEU A CA 1
ATOM 684 C C . LEU A 1 89 ? 4.837 -1.978 12.922 1.00 97.12 89 LEU A C 1
ATOM 686 O O . LEU A 1 89 ? 5.520 -1.850 11.905 1.00 97.12 89 LEU A O 1
ATOM 690 N N . LEU A 1 90 ? 4.788 -3.128 13.599 1.00 97.69 90 LEU A N 1
ATOM 691 C CA . LEU A 1 90 ? 5.510 -4.321 13.157 1.00 97.69 90 LEU A CA 1
ATOM 692 C C . LEU A 1 90 ? 5.000 -4.797 11.783 1.00 97.69 90 LEU A C 1
ATOM 694 O O . LEU A 1 90 ? 3.784 -4.776 11.561 1.00 97.69 90 LEU A O 1
ATOM 698 N N . PRO A 1 91 ? 5.877 -5.311 10.895 1.00 96.81 91 PRO A N 1
ATOM 699 C CA . PRO A 1 91 ? 5.492 -5.748 9.551 1.00 96.81 91 PRO A CA 1
ATOM 700 C C . PRO A 1 91 ? 4.310 -6.717 9.523 1.00 96.81 91 PRO A C 1
ATOM 702 O O . PRO A 1 91 ? 3.449 -6.607 8.651 1.00 96.81 91 PRO A O 1
ATOM 705 N N . ASP A 1 92 ? 4.223 -7.625 10.500 1.00 97.75 92 ASP A N 1
ATOM 706 C CA . ASP A 1 92 ? 3.124 -8.583 10.564 1.00 97.75 92 ASP A CA 1
ATOM 707 C C . ASP A 1 92 ? 1.770 -7.920 10.803 1.00 97.75 92 ASP A C 1
ATOM 709 O O . ASP A 1 92 ? 0.802 -8.271 10.139 1.00 97.75 92 ASP A O 1
ATOM 713 N N . GLN A 1 93 ? 1.714 -6.903 11.665 1.00 97.81 93 GLN A N 1
ATOM 714 C CA . GLN A 1 93 ? 0.483 -6.157 11.933 1.00 97.81 93 GLN A CA 1
ATOM 715 C C . GLN A 1 93 ? 0.057 -5.330 10.718 1.00 97.81 93 GLN A C 1
ATOM 717 O O . GLN A 1 93 ? -1.128 -5.244 10.402 1.00 97.81 93 GLN A O 1
ATOM 722 N N . VAL A 1 94 ? 1.025 -4.748 10.006 1.00 98.31 94 VAL A N 1
ATOM 723 C CA . VAL A 1 94 ? 0.757 -4.027 8.756 1.00 98.31 94 VAL A CA 1
ATOM 724 C C . VAL A 1 94 ? 0.211 -4.988 7.693 1.00 98.31 94 VAL A C 1
ATOM 726 O O . VAL A 1 94 ? -0.741 -4.664 6.982 1.00 98.31 94 VAL A O 1
ATOM 729 N N . ASN A 1 95 ? 0.781 -6.193 7.604 1.00 98.50 95 ASN A N 1
ATOM 730 C CA . ASN A 1 95 ? 0.331 -7.233 6.685 1.00 98.50 95 ASN A CA 1
ATOM 731 C C . ASN A 1 95 ? -1.061 -7.780 7.028 1.00 98.50 95 ASN A C 1
ATOM 733 O O . ASN A 1 95 ? -1.831 -8.031 6.106 1.00 98.50 95 ASN A O 1
ATOM 737 N N . ASP A 1 96 ? -1.435 -7.862 8.303 1.00 98.56 96 ASP A N 1
ATOM 738 C CA . ASP A 1 96 ? -2.806 -8.215 8.692 1.00 98.56 96 ASP A CA 1
ATOM 739 C C . ASP A 1 96 ? -3.820 -7.175 8.167 1.00 98.56 96 ASP A C 1
ATOM 741 O O . ASP A 1 96 ? -4.907 -7.526 7.705 1.00 98.56 96 ASP A O 1
ATOM 745 N N . GLY A 1 97 ? -3.437 -5.890 8.151 1.00 98.50 97 GLY A N 1
ATOM 746 C CA . GLY A 1 97 ? -4.204 -4.825 7.496 1.00 98.50 97 GLY A CA 1
ATOM 747 C C . GLY A 1 97 ? -4.340 -5.033 5.983 1.00 98.50 97 GLY A C 1
ATOM 748 O O . GLY A 1 97 ? -5.435 -4.895 5.436 1.00 98.50 97 GLY A O 1
ATOM 749 N N . ARG A 1 98 ? -3.258 -5.428 5.297 1.00 98.44 98 ARG A N 1
ATOM 750 C CA . ARG A 1 98 ? -3.290 -5.764 3.858 1.00 98.44 98 ARG A CA 1
ATOM 751 C C . ARG A 1 98 ? -4.240 -6.922 3.572 1.00 98.44 98 ARG A C 1
ATOM 753 O O . ARG A 1 98 ? -5.070 -6.811 2.670 1.00 98.44 98 ARG A O 1
ATOM 760 N N . GLU A 1 99 ? -4.155 -7.994 4.350 1.00 98.44 99 GLU A N 1
ATOM 761 C CA . GLU A 1 99 ? -5.008 -9.175 4.191 1.00 98.44 99 GLU A CA 1
ATOM 762 C C . GLU A 1 99 ? -6.481 -8.850 4.441 1.00 98.44 99 GLU A C 1
ATOM 764 O O . GLU A 1 99 ? -7.343 -9.295 3.684 1.00 98.44 99 GLU A O 1
ATOM 769 N N . PHE A 1 100 ? -6.782 -7.983 5.413 1.00 98.12 100 PHE A N 1
ATOM 770 C CA . PHE A 1 100 ? -8.140 -7.479 5.625 1.00 98.12 100 PHE A CA 1
ATOM 771 C C . PHE A 1 100 ? -8.682 -6.697 4.419 1.00 98.12 100 PHE A C 1
ATOM 773 O O . PHE A 1 100 ? -9.867 -6.786 4.088 1.00 98.12 100 PHE A O 1
ATOM 780 N N . LEU A 1 101 ? -7.823 -5.964 3.706 1.00 97.44 101 LEU A N 1
ATOM 781 C CA . LEU A 1 101 ? -8.197 -5.319 2.446 1.00 97.44 101 LEU A CA 1
ATOM 782 C C . LEU A 1 101 ? -8.304 -6.303 1.273 1.00 97.44 101 LEU A C 1
ATOM 784 O O . LEU A 1 101 ? -8.731 -5.878 0.202 1.00 97.44 101 LEU A O 1
ATOM 788 N N . GLY A 1 102 ? -7.968 -7.583 1.449 1.00 96.62 102 GLY A N 1
ATOM 789 C CA . GLY A 1 102 ? -7.939 -8.607 0.402 1.00 96.62 102 GLY A CA 1
ATOM 790 C C . GLY A 1 102 ? -6.633 -8.644 -0.398 1.00 96.62 102 GLY A C 1
ATOM 791 O O . GLY A 1 102 ? -6.600 -9.230 -1.479 1.00 96.62 102 GLY A O 1
ATOM 792 N N . CYS A 1 103 ? -5.579 -7.989 0.088 1.00 97.75 103 CYS A N 1
ATOM 793 C CA . CYS A 1 103 ? -4.249 -8.015 -0.513 1.00 97.75 103 CYS A CA 1
ATOM 794 C C . CYS A 1 103 ? -3.397 -9.148 0.070 1.00 97.75 103 CYS A C 1
ATOM 796 O O . CYS A 1 103 ? -3.619 -9.587 1.194 1.00 97.75 103 CYS A O 1
ATOM 798 N N . THR A 1 104 ? -2.386 -9.606 -0.668 1.00 98.25 104 THR A N 1
ATOM 799 C CA . THR A 1 104 ? -1.402 -10.548 -0.106 1.00 98.25 104 THR A CA 1
ATOM 800 C C . THR A 1 104 ? -0.490 -9.842 0.900 1.00 98.25 104 THR A C 1
ATOM 802 O O . THR A 1 104 ? -0.352 -8.616 0.877 1.00 98.25 104 THR A O 1
ATOM 805 N N . ARG A 1 105 ? 0.213 -10.601 1.743 1.00 98.31 105 ARG A N 1
ATOM 806 C CA . ARG A 1 105 ? 1.309 -10.050 2.556 1.00 98.31 105 ARG A CA 1
ATOM 807 C C . ARG A 1 105 ? 2.407 -9.472 1.645 1.00 98.31 105 ARG A C 1
ATOM 809 O O . ARG A 1 105 ? 2.577 -9.928 0.510 1.00 98.31 105 ARG A O 1
ATOM 816 N N . LEU A 1 106 ? 3.084 -8.433 2.127 1.00 98.31 106 LEU A N 1
ATOM 817 C CA . LEU A 1 106 ? 4.236 -7.801 1.486 1.00 98.31 106 LEU A CA 1
ATOM 818 C C . LEU A 1 106 ? 5.504 -8.175 2.250 1.00 98.31 106 LEU A C 1
ATOM 820 O O . LEU A 1 106 ? 5.535 -8.082 3.481 1.00 98.31 106 LEU A O 1
ATOM 824 N N . ASP A 1 107 ? 6.543 -8.543 1.510 1.00 97.94 107 ASP A N 1
ATOM 825 C CA . ASP A 1 107 ? 7.871 -8.826 2.038 1.00 97.94 107 ASP A CA 1
ATOM 826 C C . ASP A 1 107 ? 8.951 -8.464 1.008 1.00 97.94 107 ASP A C 1
ATOM 828 O O . ASP A 1 107 ? 8.794 -8.688 -0.194 1.00 97.94 107 ASP A O 1
ATOM 832 N N . ASP A 1 108 ? 10.071 -7.911 1.472 1.00 98.06 108 ASP A N 1
ATOM 833 C CA . ASP A 1 108 ? 11.114 -7.385 0.581 1.00 98.06 108 ASP A CA 1
ATOM 834 C C . ASP A 1 108 ? 11.741 -8.463 -0.314 1.00 98.06 108 ASP A C 1
ATOM 836 O O . ASP A 1 108 ? 12.128 -8.183 -1.451 1.00 98.06 108 ASP A O 1
ATOM 840 N N . THR A 1 109 ? 11.803 -9.712 0.163 1.00 98.44 109 THR A N 1
ATOM 841 C CA . THR A 1 109 ? 12.344 -10.836 -0.615 1.00 98.44 109 THR A CA 1
ATOM 842 C C . THR A 1 109 ? 11.437 -11.155 -1.801 1.00 98.44 109 THR A C 1
ATOM 844 O O . THR A 1 109 ? 11.910 -11.295 -2.928 1.00 98.44 109 THR A O 1
ATOM 847 N N . GLY A 1 110 ? 10.126 -11.214 -1.584 1.00 98.31 110 GLY A N 1
ATOM 848 C CA . GLY A 1 110 ? 9.128 -11.426 -2.620 1.00 98.31 110 GLY A CA 1
ATOM 849 C C . GLY A 1 110 ? 9.098 -10.296 -3.646 1.00 98.31 110 GLY A C 1
ATOM 850 O O . GLY A 1 110 ? 9.019 -10.573 -4.846 1.00 98.31 110 GLY A O 1
ATOM 851 N N . VAL A 1 111 ? 9.237 -9.037 -3.211 1.00 98.56 111 VAL A N 1
ATOM 852 C CA . VAL A 1 111 ? 9.378 -7.892 -4.129 1.00 98.56 111 VAL A CA 1
ATOM 853 C C . VAL A 1 111 ? 10.633 -8.038 -4.989 1.00 98.56 111 VAL A C 1
ATOM 855 O O . VAL A 1 111 ? 10.558 -7.937 -6.216 1.00 98.56 111 VAL A O 1
ATOM 858 N N . GLN A 1 112 ? 11.781 -8.328 -4.372 1.00 98.56 112 GLN A N 1
ATOM 859 C CA . GLN A 1 112 ? 13.048 -8.480 -5.084 1.00 98.56 112 GLN A CA 1
ATOM 860 C C . GLN A 1 112 ? 13.025 -9.661 -6.065 1.00 98.56 112 GLN A C 1
ATOM 862 O O . GLN A 1 112 ? 13.556 -9.551 -7.170 1.00 98.56 112 GLN A O 1
ATOM 867 N N . ASN A 1 113 ? 12.375 -10.768 -5.703 1.00 98.44 113 ASN A N 1
ATOM 868 C CA . ASN A 1 113 ? 12.198 -11.918 -6.585 1.00 98.44 113 ASN A CA 1
ATOM 869 C C . ASN A 1 113 ? 11.361 -11.560 -7.818 1.00 98.44 113 ASN A C 1
ATOM 871 O O . ASN A 1 113 ? 11.767 -11.884 -8.933 1.00 98.44 113 ASN A O 1
ATOM 875 N N . ALA A 1 114 ? 10.244 -10.844 -7.644 1.00 98.44 114 ALA A N 1
ATOM 876 C CA . ALA A 1 114 ? 9.419 -10.380 -8.763 1.00 98.44 114 ALA A CA 1
ATOM 877 C C . ALA A 1 114 ? 10.184 -9.406 -9.680 1.00 98.44 114 ALA A C 1
ATOM 879 O O . ALA A 1 114 ? 10.097 -9.498 -10.904 1.00 98.44 114 ALA A O 1
ATOM 880 N N . ILE A 1 115 ? 10.983 -8.509 -9.092 1.00 98.44 115 ILE A N 1
ATOM 881 C CA . ILE A 1 115 ? 11.881 -7.600 -9.816 1.00 98.44 115 ILE A CA 1
ATOM 882 C C . ILE A 1 115 ? 12.903 -8.380 -10.655 1.00 98.44 115 ILE A C 1
ATOM 884 O O . ILE A 1 115 ? 13.042 -8.123 -11.852 1.00 98.44 115 ILE A O 1
ATOM 888 N N . ASN A 1 116 ? 13.612 -9.326 -10.037 1.00 98.19 116 ASN A N 1
ATOM 889 C CA . ASN A 1 116 ? 14.670 -10.092 -10.692 1.00 98.19 116 ASN A CA 1
ATOM 890 C C . ASN A 1 116 ? 14.111 -10.979 -11.808 1.00 98.19 116 ASN A C 1
ATOM 892 O O . ASN A 1 116 ? 14.683 -11.022 -12.894 1.00 98.19 116 ASN A O 1
ATOM 896 N N . ASP A 1 117 ? 12.982 -11.650 -11.566 1.00 98.00 117 ASP A N 1
ATOM 897 C CA . ASP A 1 117 ? 12.291 -12.457 -12.574 1.00 98.00 117 ASP A CA 1
ATOM 898 C C . ASP A 1 117 ? 11.911 -11.616 -13.803 1.00 98.00 117 ASP A C 1
ATOM 900 O O . ASP A 1 117 ? 12.216 -11.998 -14.935 1.00 98.00 117 ASP A O 1
ATOM 904 N N . ALA A 1 118 ? 11.328 -10.432 -13.591 1.00 97.31 118 ALA A N 1
ATOM 905 C CA . ALA A 1 118 ? 10.940 -9.545 -14.682 1.00 97.31 118 ALA A CA 1
ATOM 906 C C . ALA A 1 118 ? 12.145 -9.015 -15.478 1.00 97.31 118 ALA A C 1
ATOM 908 O O . ALA A 1 118 ? 12.122 -9.028 -16.709 1.00 97.31 118 ALA A O 1
ATOM 909 N N . ILE A 1 119 ? 13.224 -8.604 -14.800 1.00 95.50 119 ILE A N 1
ATOM 910 C CA . ILE A 1 119 ? 14.462 -8.175 -15.470 1.00 95.50 119 ILE A CA 1
ATOM 911 C C . ILE A 1 119 ? 15.072 -9.322 -16.280 1.00 95.50 119 ILE A C 1
ATOM 913 O O . ILE A 1 119 ? 15.481 -9.107 -17.417 1.00 95.50 119 ILE A O 1
ATOM 917 N N . ASN A 1 120 ? 15.114 -10.540 -15.737 1.00 95.75 120 ASN A N 1
ATOM 918 C CA . ASN A 1 120 ? 15.716 -11.688 -16.419 1.00 95.75 120 ASN A CA 1
ATOM 919 C C . ASN A 1 120 ? 14.932 -12.114 -17.670 1.00 95.75 120 ASN A C 1
ATOM 921 O O . ASN A 1 120 ? 15.523 -12.621 -18.626 1.00 95.75 120 ASN A O 1
ATOM 925 N N . LYS A 1 121 ? 13.614 -11.888 -17.690 1.00 95.19 121 LYS A N 1
ATOM 926 C CA . LYS A 1 121 ? 12.747 -12.169 -18.845 1.00 95.19 121 LYS A CA 1
ATOM 927 C C . LYS A 1 121 ? 12.834 -11.103 -19.940 1.00 95.19 121 LYS A C 1
ATOM 929 O O . LYS A 1 121 ? 12.706 -11.439 -21.117 1.00 95.19 121 LYS A O 1
ATOM 934 N N . ALA A 1 122 ? 13.108 -9.846 -19.586 1.00 92.62 122 ALA A N 1
ATOM 935 C CA . ALA A 1 122 ? 13.100 -8.734 -20.538 1.00 92.62 122 ALA A CA 1
ATOM 936 C C . ALA A 1 122 ? 14.028 -8.929 -21.765 1.00 92.62 122 ALA A C 1
ATOM 938 O O . ALA A 1 122 ? 13.561 -8.707 -22.882 1.00 92.62 122 ALA A O 1
ATOM 939 N N . PRO A 1 123 ? 15.288 -9.405 -21.646 1.00 89.69 123 PRO A N 1
ATOM 940 C CA . PRO A 1 123 ? 16.152 -9.631 -22.807 1.00 89.69 123 PRO A CA 1
ATOM 941 C C . PRO A 1 123 ? 15.611 -10.662 -23.800 1.00 89.69 123 PRO A C 1
ATOM 943 O O . PRO A 1 123 ? 15.825 -10.524 -25.004 1.00 89.69 123 PRO A O 1
ATOM 946 N N . ALA A 1 124 ? 14.946 -11.712 -23.309 1.00 89.44 124 ALA A N 1
ATOM 947 C CA . ALA A 1 124 ? 14.349 -12.726 -24.171 1.00 89.44 124 ALA A CA 1
ATOM 948 C C . ALA A 1 124 ? 13.166 -12.142 -24.952 1.00 89.44 124 ALA A C 1
ATOM 950 O O . ALA A 1 124 ? 13.129 -12.303 -26.170 1.00 89.44 124 ALA A O 1
ATOM 951 N N . ALA A 1 125 ? 12.293 -11.385 -24.278 1.00 88.69 125 ALA A N 1
ATOM 952 C CA . ALA A 1 125 ? 11.164 -10.706 -24.909 1.00 88.69 125 ALA A CA 1
ATOM 953 C C . ALA A 1 125 ? 11.612 -9.703 -25.986 1.00 88.69 125 ALA A C 1
ATOM 955 O O . ALA A 1 125 ? 11.085 -9.698 -27.097 1.00 88.69 125 ALA A O 1
ATOM 956 N N . ILE A 1 126 ? 12.653 -8.910 -25.696 1.00 87.94 126 ILE A N 1
ATOM 957 C CA . ILE A 1 126 ? 13.232 -7.953 -26.653 1.00 87.94 126 ILE A CA 1
ATOM 958 C C . ILE A 1 126 ? 13.778 -8.678 -27.890 1.00 87.94 126 ILE A C 1
ATOM 960 O O . ILE A 1 126 ? 13.469 -8.289 -29.014 1.00 87.94 126 ILE A O 1
ATOM 964 N N . ARG A 1 127 ? 14.565 -9.750 -27.710 1.00 86.94 127 ARG A N 1
ATOM 965 C CA . ARG A 1 127 ? 15.105 -10.536 -28.839 1.00 86.94 127 ARG A CA 1
ATOM 966 C C . ARG A 1 127 ? 14.019 -11.252 -29.638 1.00 86.94 127 ARG A C 1
ATOM 968 O O . ARG A 1 127 ? 14.194 -11.456 -30.834 1.00 86.94 127 ARG A O 1
ATOM 975 N N . GLY A 1 128 ? 12.932 -11.642 -28.978 1.00 86.38 128 GLY A N 1
ATOM 976 C CA . GLY A 1 128 ? 11.771 -12.263 -29.607 1.00 86.38 128 GLY A CA 1
ATOM 977 C C . GLY A 1 128 ? 10.911 -11.292 -30.418 1.00 86.38 128 GLY A C 1
ATOM 978 O O . GLY A 1 128 ? 10.043 -11.752 -31.155 1.00 86.38 128 GLY A O 1
ATOM 979 N N . GLY A 1 129 ? 11.140 -9.977 -30.305 1.00 83.56 129 GLY A N 1
ATOM 980 C CA . GLY A 1 129 ? 10.302 -8.965 -30.950 1.00 83.56 129 GLY A CA 1
ATOM 981 C C . GLY A 1 129 ? 8.868 -8.977 -30.420 1.00 83.56 129 GLY A C 1
ATOM 982 O O . GLY A 1 129 ? 7.925 -8.791 -31.190 1.00 83.56 129 GLY A O 1
ATOM 983 N N . GLU A 1 130 ? 8.691 -9.263 -29.127 1.00 85.00 130 GLU A N 1
ATOM 984 C CA . GLU A 1 130 ? 7.370 -9.282 -28.506 1.00 85.00 130 GLU A CA 1
ATOM 985 C C . GLU A 1 130 ? 6.698 -7.900 -28.594 1.00 85.00 130 GLU A C 1
ATOM 987 O O . GLU A 1 130 ? 7.337 -6.849 -28.522 1.00 85.00 130 GLU A O 1
ATOM 992 N N . LYS A 1 131 ? 5.370 -7.879 -28.746 1.00 77.00 131 LYS A N 1
ATOM 993 C CA . LYS A 1 131 ? 4.613 -6.623 -28.798 1.00 77.00 131 LYS A CA 1
ATOM 994 C C . LYS A 1 131 ? 4.843 -5.816 -27.516 1.00 77.00 131 LYS A C 1
ATOM 996 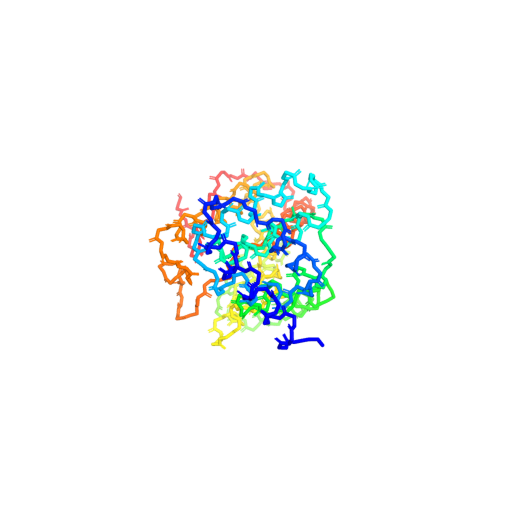O O . LYS A 1 131 ? 4.700 -6.347 -26.417 1.00 77.00 131 LYS A O 1
ATOM 1001 N N . GLY A 1 132 ? 5.124 -4.522 -27.643 1.00 71.62 132 GLY A N 1
ATOM 1002 C CA . GLY A 1 132 ? 5.458 -3.668 -26.503 1.00 71.62 132 GLY A CA 1
ATOM 1003 C C . GLY A 1 132 ? 6.953 -3.619 -26.175 1.00 71.62 132 GLY A C 1
ATOM 1004 O O . GLY A 1 132 ? 7.314 -3.009 -25.171 1.00 71.62 132 GLY A O 1
ATOM 1005 N N . THR A 1 133 ? 7.833 -4.230 -26.978 1.00 78.12 133 THR A N 1
ATOM 1006 C CA . THR A 1 133 ? 9.293 -4.063 -26.855 1.00 78.12 133 THR A CA 1
ATOM 1007 C C . THR A 1 133 ? 9.873 -3.074 -27.865 1.00 78.12 133 THR A C 1
ATOM 1009 O O . THR A 1 133 ? 11.086 -2.878 -27.896 1.00 78.12 133 THR A O 1
ATOM 1012 N N . GLU A 1 134 ? 9.042 -2.431 -28.691 1.00 77.00 134 GLU A N 1
ATOM 1013 C CA . GLU A 1 134 ? 9.475 -1.569 -29.796 1.00 77.00 134 GLU A CA 1
ATOM 1014 C C . GLU A 1 134 ? 10.337 -0.416 -29.275 1.00 77.00 134 GLU A C 1
ATOM 1016 O O . GLU A 1 134 ? 11.392 -0.129 -29.828 1.00 77.00 134 GLU A O 1
ATOM 1021 N N . TRP A 1 135 ? 9.961 0.175 -28.137 1.00 70.00 135 TRP A N 1
ATOM 1022 C CA . TRP A 1 135 ? 10.735 1.245 -27.502 1.00 70.00 135 TRP A CA 1
ATOM 1023 C C . TRP A 1 135 ? 12.171 0.821 -27.150 1.00 70.00 135 TRP A C 1
ATOM 1025 O O . TRP A 1 135 ? 13.109 1.599 -27.318 1.00 70.00 135 TRP A O 1
ATOM 1035 N N . ALA A 1 136 ? 12.350 -0.424 -26.698 1.00 71.19 136 ALA A N 1
ATOM 1036 C CA . ALA A 1 136 ? 13.658 -0.981 -26.358 1.00 71.19 136 ALA A CA 1
ATOM 1037 C C . ALA A 1 136 ? 14.483 -1.362 -27.601 1.00 71.19 136 ALA A C 1
ATOM 1039 O O . ALA A 1 136 ? 15.705 -1.450 -27.514 1.00 71.19 136 ALA A O 1
ATOM 1040 N N . ALA A 1 137 ? 13.826 -1.586 -28.743 1.00 63.25 137 ALA A N 1
ATOM 1041 C CA . ALA A 1 137 ? 14.460 -1.967 -30.004 1.00 63.25 137 ALA A CA 1
ATOM 1042 C C . ALA A 1 137 ? 14.774 -0.770 -30.927 1.00 63.25 137 ALA A C 1
ATOM 1044 O O . ALA A 1 137 ? 15.641 -0.875 -31.789 1.00 63.25 137 ALA A O 1
ATOM 1045 N N . LEU A 1 138 ? 14.077 0.361 -30.766 1.00 58.53 138 LEU A N 1
ATOM 1046 C CA . LEU A 1 138 ? 14.094 1.495 -31.703 1.00 58.53 138 LEU A CA 1
ATOM 1047 C C . LEU A 1 138 ? 15.251 2.490 -31.525 1.00 58.53 138 LEU A C 1
ATOM 1049 O O . LEU A 1 138 ? 15.337 3.457 -32.278 1.00 58.53 138 LEU A O 1
ATOM 1053 N N . ALA A 1 139 ? 16.142 2.308 -30.555 1.00 52.38 139 ALA A N 1
ATOM 1054 C CA . ALA A 1 139 ? 17.146 3.322 -30.248 1.00 52.38 139 ALA A CA 1
ATOM 1055 C C . ALA A 1 139 ? 18.438 2.708 -29.716 1.00 52.38 139 ALA A C 1
ATOM 1057 O O . ALA A 1 139 ? 18.422 1.605 -29.180 1.00 52.38 139 ALA A O 1
ATOM 1058 N N . GLY A 1 140 ? 19.551 3.419 -29.925 1.00 57.91 140 GLY A N 1
ATOM 1059 C CA . GLY A 1 140 ? 20.915 2.954 -29.647 1.00 57.91 140 GLY A CA 1
ATOM 1060 C C . GLY A 1 140 ? 21.192 2.570 -28.184 1.00 57.91 140 GLY A C 1
ATOM 1061 O O . GLY A 1 140 ? 20.284 2.391 -27.381 1.00 57.91 140 GLY A O 1
ATOM 1062 N N . GLU A 1 141 ? 22.469 2.454 -27.809 1.00 56.06 141 GLU A N 1
ATOM 1063 C CA . GLU A 1 141 ? 22.903 1.896 -26.509 1.00 56.06 141 GLU A CA 1
ATOM 1064 C C . GLU A 1 141 ? 22.211 2.496 -25.263 1.00 56.06 141 GLU A C 1
ATOM 1066 O O . GLU A 1 141 ? 22.004 1.794 -24.274 1.00 56.06 141 GLU A O 1
ATOM 1071 N N . ALA A 1 142 ? 21.773 3.758 -25.307 1.00 52.41 142 ALA A N 1
ATOM 1072 C CA . ALA A 1 142 ? 21.019 4.384 -24.217 1.00 52.41 142 ALA A CA 1
ATOM 1073 C C . ALA A 1 142 ? 19.636 3.739 -23.971 1.00 52.41 142 ALA A C 1
ATOM 1075 O O . ALA A 1 142 ? 19.218 3.562 -22.821 1.00 52.41 142 ALA A O 1
ATOM 1076 N N . ASN A 1 143 ? 18.938 3.322 -25.032 1.00 64.12 143 ASN A N 1
ATOM 1077 C CA . ASN A 1 143 ? 17.602 2.732 -24.926 1.00 64.12 143 ASN A CA 1
ATOM 1078 C C . ASN A 1 143 ? 17.640 1.225 -24.674 1.00 64.12 143 ASN A C 1
ATOM 1080 O O . ASN A 1 143 ? 16.675 0.696 -24.125 1.00 64.12 143 ASN A O 1
ATOM 1084 N N . SER A 1 144 ? 18.753 0.541 -24.956 1.00 67.94 144 SER A N 1
ATOM 1085 C CA . SER A 1 144 ? 18.903 -0.868 -24.575 1.00 67.94 144 SER A CA 1
ATOM 1086 C C . SER A 1 144 ? 18.987 -1.037 -23.050 1.00 67.94 144 SER A C 1
ATOM 1088 O O . SER A 1 144 ? 18.368 -1.947 -22.497 1.00 67.94 144 SER A O 1
ATOM 1090 N N . CYS A 1 145 ? 19.664 -0.117 -22.349 1.00 79.62 145 CYS A N 1
ATOM 1091 C CA . CYS A 1 145 ? 19.776 -0.150 -20.889 1.00 79.62 145 CYS A CA 1
ATOM 1092 C C . CYS A 1 145 ? 18.444 0.171 -20.187 1.00 79.62 145 CYS A C 1
ATOM 1094 O O . CYS A 1 145 ? 17.970 -0.622 -19.375 1.00 79.62 145 CYS A O 1
ATOM 1096 N N . CYS A 1 146 ? 17.801 1.302 -20.505 1.00 87.56 146 CYS A N 1
ATOM 1097 C CA . CYS A 1 146 ? 16.536 1.672 -19.857 1.00 87.56 146 CYS A CA 1
ATOM 1098 C C . CYS A 1 146 ? 15.329 0.887 -20.403 1.00 87.56 146 CYS A C 1
ATOM 1100 O O . CYS A 1 146 ? 14.329 0.720 -19.703 1.00 87.56 146 CYS A O 1
ATOM 1102 N N . GLY A 1 147 ? 15.414 0.376 -21.635 1.00 86.69 147 GLY A N 1
ATOM 1103 C CA . GLY A 1 147 ? 14.332 -0.352 -22.301 1.00 86.69 147 GLY A CA 1
ATOM 1104 C C . GLY A 1 147 ? 14.024 -1.684 -21.637 1.00 86.69 147 GLY A C 1
ATOM 1105 O O . GLY A 1 147 ? 12.860 -2.068 -21.555 1.00 86.69 147 GLY A O 1
ATOM 1106 N N . ALA A 1 148 ? 15.031 -2.337 -21.052 1.00 90.75 148 ALA A N 1
ATOM 1107 C CA . ALA A 1 148 ? 14.819 -3.528 -20.236 1.00 90.75 148 ALA A CA 1
ATOM 1108 C C . ALA A 1 148 ? 13.884 -3.256 -19.042 1.00 90.75 148 ALA A C 1
ATOM 1110 O O . ALA A 1 148 ? 13.042 -4.095 -18.727 1.00 90.75 148 ALA A O 1
ATOM 1111 N N . TYR A 1 149 ? 13.961 -2.074 -18.416 1.00 93.06 149 TYR A N 1
ATOM 1112 C CA . TYR A 1 149 ? 13.061 -1.703 -17.316 1.00 93.06 149 TYR A CA 1
ATOM 1113 C C . TYR A 1 149 ? 11.633 -1.439 -17.792 1.00 93.06 149 TYR A C 1
ATOM 1115 O O . TYR A 1 149 ? 10.687 -1.804 -17.095 1.00 93.06 149 TYR A O 1
ATOM 1123 N N . PHE A 1 150 ? 11.459 -0.859 -18.984 1.00 91.31 150 PHE A N 1
ATOM 1124 C CA . PHE A 1 150 ? 10.135 -0.719 -19.593 1.00 91.31 150 PHE A CA 1
ATOM 1125 C C . PHE A 1 150 ? 9.495 -2.081 -19.862 1.00 91.31 150 PHE A C 1
ATOM 1127 O O . PHE A 1 150 ? 8.343 -2.299 -19.490 1.00 91.31 150 PHE A O 1
ATOM 1134 N N . VAL A 1 151 ? 10.255 -3.005 -20.456 1.00 92.12 151 VAL A N 1
ATOM 1135 C CA . VAL A 1 151 ? 9.782 -4.360 -20.765 1.00 92.12 151 VAL A CA 1
ATOM 1136 C C . VAL A 1 151 ? 9.469 -5.143 -19.485 1.00 92.12 151 VAL A C 1
ATOM 1138 O O . VAL A 1 151 ? 8.412 -5.765 -19.382 1.00 92.12 151 VAL A O 1
ATOM 1141 N N . ALA A 1 152 ? 10.329 -5.043 -18.465 1.00 95.31 152 ALA A N 1
ATOM 1142 C CA . ALA A 1 152 ? 10.062 -5.600 -17.141 1.00 95.31 152 ALA A CA 1
ATOM 1143 C C . ALA A 1 152 ? 8.779 -5.015 -16.525 1.00 95.31 152 ALA A C 1
ATOM 1145 O O . ALA A 1 152 ? 7.967 -5.748 -15.966 1.00 95.31 152 ALA A O 1
ATOM 1146 N N . TRP A 1 153 ? 8.559 -3.705 -16.648 1.00 95.06 153 TRP A N 1
ATOM 1147 C CA . TRP A 1 153 ? 7.373 -3.045 -16.112 1.00 95.06 153 TRP A CA 1
ATOM 1148 C C . TRP A 1 153 ? 6.083 -3.413 -16.857 1.00 95.06 153 TRP A C 1
ATOM 1150 O O . TRP A 1 153 ? 5.173 -3.970 -16.245 1.00 95.06 153 TRP A O 1
ATOM 1160 N N . LYS A 1 154 ? 5.952 -3.049 -18.138 1.00 91.25 154 LYS A N 1
ATOM 1161 C CA . LYS A 1 154 ? 4.658 -3.034 -18.838 1.00 91.25 154 LYS A CA 1
ATOM 1162 C C . LYS A 1 154 ? 4.311 -4.418 -19.432 1.00 91.25 154 LYS A C 1
ATOM 1164 O O . LYS A 1 154 ? 3.344 -5.007 -18.958 1.00 91.25 154 LYS A O 1
ATOM 1169 N N . PRO A 1 155 ? 5.085 -4.990 -20.371 1.00 91.06 155 PRO A N 1
ATOM 1170 C CA . PRO A 1 155 ? 4.844 -6.343 -20.887 1.00 91.06 155 PRO A CA 1
ATOM 1171 C C . PRO A 1 155 ? 4.880 -7.474 -19.848 1.00 91.06 155 PRO A C 1
ATOM 1173 O O . PRO A 1 155 ? 4.197 -8.473 -20.021 1.00 91.06 155 PRO A O 1
ATOM 1176 N N . ILE A 1 156 ? 5.676 -7.362 -18.777 1.00 94.31 156 ILE A N 1
ATOM 1177 C CA . ILE A 1 156 ? 5.824 -8.464 -17.808 1.00 94.31 156 ILE A CA 1
ATOM 1178 C C . ILE A 1 156 ? 5.004 -8.212 -16.537 1.00 94.31 156 ILE A C 1
ATOM 1180 O O . ILE A 1 156 ? 4.025 -8.914 -16.283 1.00 94.31 156 ILE A O 1
ATOM 1184 N N . LEU A 1 157 ? 5.374 -7.223 -15.717 1.00 95.69 157 LEU A N 1
ATOM 1185 C CA . LEU A 1 157 ? 4.753 -7.036 -14.398 1.00 95.69 157 LEU A CA 1
ATOM 1186 C C . LEU A 1 157 ? 3.305 -6.532 -14.493 1.00 95.69 157 LEU A C 1
ATOM 1188 O O . LEU A 1 157 ? 2.445 -7.004 -13.749 1.00 95.69 157 LEU A O 1
ATOM 1192 N N . VAL A 1 158 ? 2.996 -5.587 -15.388 1.00 92.25 158 VAL A N 1
ATOM 1193 C CA . VAL A 1 158 ? 1.614 -5.104 -15.562 1.00 92.25 158 VAL A CA 1
ATOM 1194 C C . VAL A 1 158 ? 0.722 -6.204 -16.129 1.00 92.25 158 VAL A C 1
ATOM 1196 O O . VAL A 1 158 ? -0.386 -6.368 -15.621 1.00 92.25 158 VAL A O 1
ATOM 1199 N N . ASP A 1 159 ? 1.184 -6.999 -17.093 1.00 91.75 159 ASP A N 1
ATOM 1200 C CA . ASP A 1 159 ? 0.383 -8.106 -17.628 1.00 91.75 159 ASP A CA 1
ATOM 1201 C C . ASP A 1 159 ? 0.147 -9.213 -16.594 1.00 91.75 159 ASP A C 1
ATOM 1203 O O . ASP A 1 159 ? -0.985 -9.684 -16.462 1.00 91.75 159 ASP A O 1
ATOM 1207 N N . GLN A 1 160 ? 1.132 -9.533 -15.746 1.00 94.19 160 GLN A N 1
ATOM 1208 C CA . GLN A 1 160 ? 0.902 -10.404 -14.587 1.00 94.19 160 GLN A CA 1
ATOM 1209 C C . GLN A 1 160 ? -0.189 -9.844 -13.659 1.00 94.19 160 GLN A C 1
ATOM 1211 O O . GLN A 1 160 ? -1.037 -10.594 -13.183 1.00 94.19 160 GLN A O 1
ATOM 1216 N N . ARG A 1 161 ? -0.237 -8.522 -13.438 1.00 93.69 161 ARG A N 1
ATOM 1217 C CA . ARG A 1 161 ? -1.276 -7.868 -12.611 1.00 93.69 161 ARG A CA 1
ATOM 1218 C C . ARG A 1 161 ? -2.656 -7.813 -13.271 1.00 93.69 161 ARG A C 1
ATOM 1220 O O . ARG A 1 161 ? -3.648 -7.564 -12.580 1.00 93.69 161 ARG A O 1
ATOM 1227 N N . ARG A 1 162 ? -2.742 -8.010 -14.589 1.00 90.88 162 ARG A N 1
ATOM 1228 C CA . ARG A 1 162 ? -4.011 -8.087 -15.332 1.00 90.88 162 ARG A CA 1
ATOM 1229 C C . ARG A 1 162 ? -4.680 -9.454 -15.209 1.00 90.88 162 ARG A C 1
ATOM 1231 O O . ARG A 1 162 ? -5.875 -9.558 -15.479 1.00 90.88 162 ARG A O 1
ATOM 1238 N N . VAL A 1 163 ? -3.969 -10.474 -14.731 1.00 91.25 163 VAL A N 1
ATOM 1239 C CA . VAL A 1 163 ? -4.579 -11.759 -14.370 1.00 91.25 163 VAL A CA 1
ATOM 1240 C C . VAL A 1 163 ? -5.585 -11.542 -13.224 1.00 91.25 163 VAL A C 1
ATOM 1242 O O . VAL A 1 163 ? -5.255 -10.841 -12.262 1.00 91.25 163 VAL A O 1
ATOM 1245 N N . PRO A 1 164 ? -6.813 -12.095 -13.296 1.00 89.50 164 PRO A N 1
ATOM 1246 C CA . PRO A 1 164 ? -7.806 -11.959 -12.232 1.00 89.50 164 PRO A CA 1
ATOM 1247 C C . PRO A 1 164 ? -7.243 -12.304 -10.848 1.00 89.50 164 PRO A C 1
ATOM 1249 O O . PRO A 1 164 ? -6.613 -13.341 -10.660 1.00 89.50 164 PRO A O 1
ATOM 1252 N N . GLY A 1 165 ? -7.443 -11.405 -9.881 1.00 86.31 165 GLY A N 1
ATOM 1253 C CA . GLY A 1 165 ? -6.935 -11.536 -8.508 1.00 86.31 165 GLY A CA 1
ATOM 1254 C C . GLY A 1 165 ? -5.474 -11.105 -8.302 1.00 86.31 165 GLY A C 1
ATOM 1255 O O . GLY A 1 165 ? -5.105 -10.735 -7.190 1.00 86.31 165 GLY A O 1
ATOM 1256 N N . ALA A 1 166 ? -4.650 -11.048 -9.352 1.00 92.75 166 ALA A N 1
ATOM 1257 C CA . ALA A 1 166 ? -3.231 -10.702 -9.226 1.00 92.75 166 ALA A CA 1
ATOM 1258 C C . ALA A 1 166 ? -2.977 -9.209 -8.952 1.00 92.75 166 ALA A C 1
ATOM 1260 O O . ALA A 1 166 ? -1.906 -8.841 -8.467 1.00 92.75 166 ALA A O 1
ATOM 1261 N N . SER A 1 167 ? -3.951 -8.327 -9.210 1.00 92.94 167 SER A N 1
ATOM 1262 C CA . SER A 1 167 ? -3.801 -6.887 -8.950 1.00 92.94 167 SER A CA 1
ATOM 1263 C C . SER A 1 167 ? -3.608 -6.542 -7.470 1.00 92.94 167 SER A C 1
ATOM 1265 O O . SER A 1 167 ? -3.064 -5.473 -7.177 1.00 92.94 167 SER A O 1
ATOM 1267 N N . LEU A 1 168 ? -4.025 -7.449 -6.576 1.00 95.81 168 LEU A N 1
ATOM 1268 C CA . LEU A 1 168 ? -3.931 -7.358 -5.116 1.00 95.81 168 LEU A CA 1
ATOM 1269 C C . LEU A 1 168 ? -2.729 -8.119 -4.536 1.00 95.81 168 LEU A C 1
ATOM 1271 O O . LEU A 1 168 ? -2.571 -8.191 -3.318 1.00 95.81 168 LEU A O 1
ATOM 1275 N N . ASN A 1 169 ? -1.860 -8.665 -5.389 1.00 97.69 169 ASN A N 1
ATOM 1276 C CA . ASN A 1 169 ? -0.575 -9.186 -4.948 1.00 97.69 169 ASN A CA 1
ATOM 1277 C C . ASN A 1 169 ? 0.359 -8.012 -4.610 1.00 97.69 169 ASN A C 1
ATOM 1279 O O . ASN A 1 169 ? 0.783 -7.266 -5.497 1.00 97.69 169 ASN A O 1
ATOM 1283 N N . SER A 1 170 ? 0.667 -7.848 -3.325 1.00 98.19 170 SER A N 1
ATOM 1284 C CA . SER A 1 170 ? 1.440 -6.718 -2.801 1.00 98.19 170 SER A CA 1
ATOM 1285 C C . SER A 1 170 ? 2.872 -6.695 -3.324 1.00 98.19 170 SER A C 1
ATOM 1287 O O . SER A 1 170 ? 3.366 -5.634 -3.706 1.00 98.19 170 SER A O 1
ATOM 1289 N N . ASN A 1 171 ? 3.515 -7.862 -3.425 1.00 98.50 171 ASN A N 1
ATOM 1290 C CA . ASN A 1 171 ? 4.884 -7.971 -3.923 1.00 98.50 171 ASN A CA 1
ATOM 1291 C C . ASN A 1 171 ? 4.968 -7.585 -5.404 1.00 98.50 171 ASN A C 1
ATOM 1293 O O . ASN A 1 171 ? 5.826 -6.800 -5.812 1.00 98.50 171 ASN A O 1
ATOM 1297 N N . LEU A 1 172 ? 4.012 -8.066 -6.200 1.00 97.38 172 LEU A N 1
ATOM 1298 C CA . LEU A 1 172 ? 3.908 -7.738 -7.616 1.00 97.38 172 LEU A CA 1
ATOM 1299 C C . LEU A 1 172 ? 3.560 -6.257 -7.839 1.00 97.38 172 LEU A C 1
ATOM 1301 O O . LEU A 1 172 ? 4.097 -5.614 -8.743 1.00 97.38 172 LEU A O 1
ATOM 1305 N N . ALA A 1 173 ? 2.683 -5.688 -7.009 1.00 97.50 173 ALA A N 1
ATOM 1306 C CA . ALA A 1 173 ? 2.352 -4.270 -7.061 1.00 97.50 173 ALA A CA 1
ATOM 1307 C C . ALA A 1 173 ? 3.563 -3.389 -6.712 1.00 97.50 173 ALA A C 1
ATOM 1309 O O . ALA A 1 173 ? 3.823 -2.427 -7.437 1.00 97.50 173 ALA A O 1
ATOM 1310 N N . ALA A 1 174 ? 4.325 -3.717 -5.665 1.00 98.50 174 ALA A N 1
ATOM 1311 C CA . ALA A 1 174 ? 5.562 -3.018 -5.313 1.00 98.50 174 ALA A CA 1
ATOM 1312 C C . ALA A 1 174 ? 6.604 -3.096 -6.440 1.00 98.50 174 ALA A C 1
ATOM 1314 O O . ALA A 1 174 ? 7.118 -2.061 -6.867 1.00 98.50 174 ALA A O 1
ATOM 1315 N N . ALA A 1 175 ? 6.844 -4.292 -6.990 1.00 98.62 175 ALA A N 1
ATOM 1316 C CA . ALA A 1 175 ? 7.767 -4.499 -8.105 1.00 98.62 175 ALA A CA 1
ATOM 1317 C C . ALA A 1 175 ? 7.366 -3.689 -9.351 1.00 98.62 175 ALA A C 1
ATOM 1319 O O . ALA A 1 175 ? 8.210 -3.041 -9.973 1.00 98.62 175 ALA A O 1
ATOM 1320 N N . ALA A 1 176 ? 6.073 -3.667 -9.695 1.00 97.38 176 ALA A N 1
ATOM 1321 C CA . ALA A 1 176 ? 5.570 -2.909 -10.839 1.00 97.38 176 ALA A CA 1
ATOM 1322 C C . ALA A 1 176 ? 5.757 -1.392 -10.667 1.00 97.38 176 ALA A C 1
ATOM 1324 O O . ALA A 1 176 ? 6.192 -0.730 -11.607 1.00 97.38 176 ALA A O 1
ATOM 1325 N N . HIS A 1 177 ? 5.460 -0.833 -9.485 1.00 97.69 177 HIS A N 1
ATOM 1326 C CA . HIS A 1 177 ? 5.683 0.597 -9.234 1.00 97.69 177 HIS A CA 1
ATOM 1327 C C . HIS A 1 177 ? 7.176 0.943 -9.162 1.00 97.69 177 HIS A C 1
ATOM 1329 O O . HIS A 1 177 ? 7.575 1.998 -9.647 1.00 97.69 177 HIS A O 1
ATOM 1335 N N . TYR A 1 178 ? 8.011 0.051 -8.619 1.00 98.62 178 TYR A N 1
ATOM 1336 C CA . TYR A 1 178 ? 9.465 0.198 -8.659 1.00 98.62 178 TYR A CA 1
ATOM 1337 C C . TYR A 1 178 ? 9.971 0.294 -10.109 1.00 98.62 178 TYR A C 1
ATOM 1339 O O . TYR A 1 178 ? 10.674 1.249 -10.443 1.00 98.62 178 TYR A O 1
ATOM 1347 N N . MET A 1 179 ? 9.575 -0.637 -10.989 1.00 97.88 179 MET A N 1
ATOM 1348 C CA . MET A 1 179 ? 10.035 -0.652 -12.386 1.00 97.88 179 MET A CA 1
ATOM 1349 C C . MET A 1 179 ? 9.488 0.507 -13.216 1.00 97.88 179 MET A C 1
ATOM 1351 O O . MET A 1 179 ? 10.240 1.078 -14.003 1.00 97.88 179 MET A O 1
ATOM 1355 N N . LEU A 1 180 ? 8.229 0.906 -12.997 1.00 95.75 180 LEU A N 1
ATOM 1356 C CA . LEU A 1 180 ? 7.658 2.128 -13.572 1.00 95.75 180 LEU A CA 1
ATOM 1357 C C . LEU A 1 180 ? 8.568 3.326 -13.281 1.00 95.75 180 LEU A C 1
ATOM 1359 O O . LEU A 1 180 ? 9.026 3.994 -14.208 1.00 95.75 180 LEU A O 1
ATOM 1363 N N . SER A 1 181 ? 8.813 3.604 -12.000 1.00 96.94 181 SER A N 1
ATOM 1364 C CA . SER A 1 181 ? 9.582 4.774 -11.577 1.00 96.94 181 SER A CA 1
ATOM 1365 C C . SER A 1 181 ? 11.019 4.712 -12.077 1.00 96.94 181 SER A C 1
ATOM 1367 O O . SER A 1 181 ? 11.551 5.711 -12.561 1.00 96.94 181 SER A O 1
ATOM 1369 N N . ARG A 1 182 ? 11.637 3.527 -12.004 1.00 96.44 182 ARG A N 1
ATOM 1370 C CA . ARG A 1 182 ? 13.006 3.299 -12.469 1.00 96.44 182 ARG A CA 1
ATOM 1371 C C . ARG A 1 182 ? 13.150 3.559 -13.961 1.00 96.44 182 ARG A C 1
ATOM 1373 O O . ARG A 1 182 ? 14.067 4.272 -14.355 1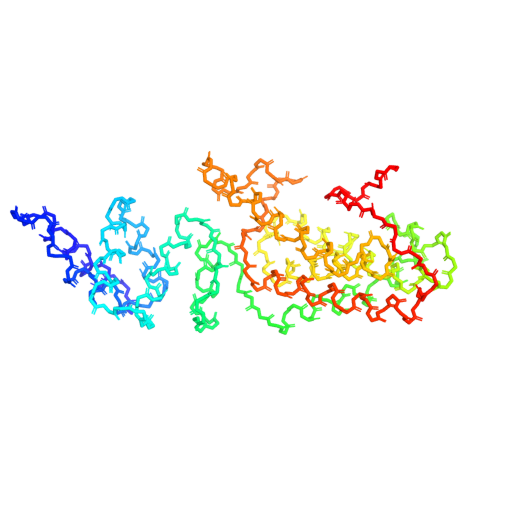.00 96.44 182 ARG A O 1
ATOM 1380 N N . PHE A 1 183 ? 12.224 3.053 -14.775 1.00 93.44 183 PHE A N 1
ATOM 1381 C CA . PHE A 1 183 ? 12.198 3.306 -16.212 1.00 93.44 183 PHE A CA 1
ATOM 1382 C C . PHE A 1 183 ? 12.067 4.799 -16.529 1.00 93.44 183 PHE A C 1
ATOM 1384 O O . PHE A 1 183 ? 12.897 5.331 -17.262 1.00 93.44 183 PHE A O 1
ATOM 1391 N N . HIS A 1 184 ? 11.063 5.480 -15.968 1.00 91.19 184 HIS A N 1
ATOM 1392 C CA . HIS A 1 184 ? 10.789 6.880 -16.310 1.00 91.19 184 HIS A CA 1
ATOM 1393 C C . HIS A 1 184 ? 11.951 7.806 -15.950 1.00 91.19 184 HIS A C 1
ATOM 1395 O O . HIS A 1 184 ? 12.266 8.710 -16.722 1.00 91.19 184 HIS A O 1
ATOM 1401 N N . VAL A 1 1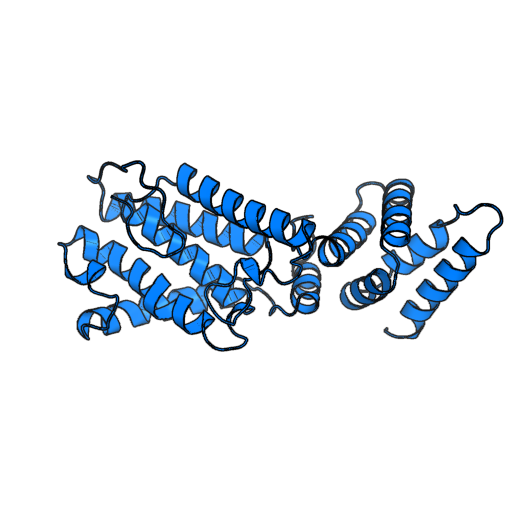85 ? 12.627 7.557 -14.826 1.00 92.75 185 VAL A N 1
ATOM 1402 C CA . VAL A 1 185 ? 13.812 8.340 -14.461 1.00 92.75 185 VAL A CA 1
ATOM 1403 C C . VAL A 1 185 ? 15.030 7.945 -15.304 1.00 92.75 185 VAL A C 1
ATOM 1405 O O . VAL A 1 185 ? 15.700 8.826 -15.838 1.00 92.75 185 VAL A O 1
ATOM 1408 N N . CYS A 1 186 ? 15.281 6.646 -15.522 1.00 91.75 186 CYS A N 1
ATOM 1409 C CA . CYS A 1 186 ? 16.382 6.162 -16.373 1.00 91.75 186 CYS A CA 1
ATOM 1410 C C . CYS A 1 186 ? 16.309 6.737 -17.793 1.00 91.75 186 CYS A C 1
ATOM 1412 O O . CYS A 1 186 ? 17.297 7.233 -18.333 1.00 91.75 186 CYS A O 1
ATOM 1414 N N . ALA A 1 187 ? 15.117 6.712 -18.390 1.00 86.88 187 ALA A N 1
ATOM 1415 C CA . ALA A 1 187 ? 14.868 7.197 -19.741 1.00 86.88 187 ALA A CA 1
ATOM 1416 C C . ALA A 1 187 ? 14.859 8.734 -19.844 1.00 86.88 187 ALA A C 1
ATOM 1418 O O . ALA A 1 187 ? 14.601 9.264 -20.920 1.00 86.88 187 ALA A O 1
ATOM 1419 N N . GLY A 1 188 ? 15.093 9.454 -18.740 1.00 85.88 188 GLY A N 1
ATOM 1420 C CA . GLY A 1 188 ? 15.040 10.913 -18.702 1.00 85.88 188 GLY A CA 1
ATOM 1421 C C . GLY A 1 188 ? 13.635 11.495 -18.883 1.00 85.88 188 GLY A C 1
ATOM 1422 O O . GLY A 1 188 ? 13.510 12.698 -19.068 1.00 85.88 188 GLY A O 1
ATOM 1423 N N . LYS A 1 189 ? 12.576 10.676 -18.810 1.00 85.75 189 LYS A N 1
ATOM 1424 C CA . LYS A 1 189 ? 11.178 11.128 -18.926 1.00 85.75 189 LYS A CA 1
ATOM 1425 C C . LYS A 1 189 ? 10.720 11.915 -17.694 1.00 85.75 189 LYS A C 1
ATOM 1427 O O . LYS A 1 189 ? 9.814 12.726 -17.802 1.00 85.75 189 LYS A O 1
ATOM 1432 N N . ALA A 1 190 ? 11.332 11.684 -16.533 1.00 88.56 190 ALA A N 1
ATOM 1433 C CA . ALA A 1 190 ? 11.065 12.434 -15.310 1.00 88.56 190 ALA A CA 1
ATOM 1434 C C . ALA A 1 190 ? 12.327 12.562 -14.448 1.00 88.56 190 ALA A C 1
ATOM 1436 O O . ALA A 1 190 ? 13.159 11.661 -14.393 1.00 88.56 190 ALA A O 1
ATOM 1437 N N . THR A 1 191 ? 12.444 13.654 -13.700 1.00 91.06 191 THR A N 1
ATOM 1438 C CA . THR A 1 191 ? 13.384 13.751 -12.575 1.00 91.06 191 THR A CA 1
ATOM 1439 C C . THR A 1 191 ? 12.893 12.919 -11.385 1.00 91.06 191 THR A C 1
ATOM 1441 O O . THR A 1 191 ? 11.701 12.627 -11.257 1.00 91.06 191 THR A O 1
ATOM 1444 N N . VAL A 1 192 ? 13.789 12.607 -10.440 1.00 94.44 192 VAL A N 1
ATOM 1445 C CA . VAL A 1 192 ? 13.420 11.937 -9.176 1.00 94.44 192 VAL A CA 1
ATOM 1446 C C . VAL A 1 192 ? 12.306 12.692 -8.444 1.00 94.44 192 VAL A C 1
ATOM 1448 O O . VAL A 1 192 ? 11.370 12.073 -7.946 1.00 94.44 192 VAL A O 1
ATOM 1451 N N . SER A 1 193 ? 12.386 14.027 -8.396 1.00 94.31 193 SER A N 1
ATOM 1452 C CA . SER A 1 193 ? 11.390 14.865 -7.718 1.00 94.31 193 SER A CA 1
ATOM 1453 C C . SER A 1 193 ? 10.020 14.774 -8.394 1.00 94.31 193 SER A C 1
ATOM 1455 O O . SER A 1 193 ? 9.032 14.463 -7.733 1.00 94.31 193 SER A O 1
ATOM 1457 N N . GLN A 1 194 ? 9.967 14.935 -9.722 1.00 92.19 194 GLN A N 1
ATOM 1458 C CA . GLN A 1 194 ? 8.720 14.808 -10.487 1.00 92.19 194 GLN A CA 1
ATOM 1459 C C . GLN A 1 194 ? 8.096 13.420 -10.333 1.00 92.19 194 GLN A C 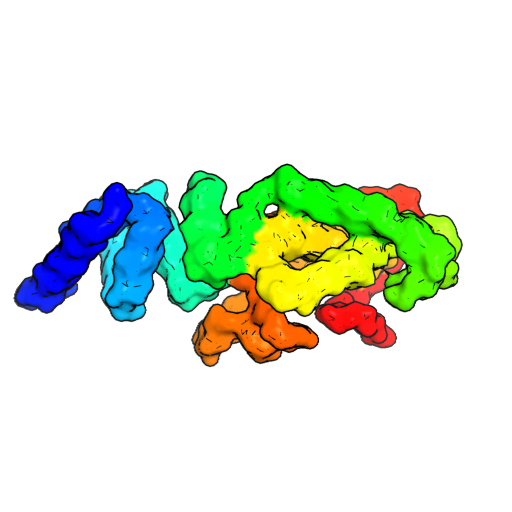1
ATOM 1461 O O . GLN A 1 194 ? 6.888 13.309 -10.126 1.00 92.19 194 GLN A O 1
ATOM 1466 N N . MET A 1 195 ? 8.912 12.363 -10.376 1.00 94.81 195 MET A N 1
ATOM 1467 C CA . MET A 1 195 ? 8.421 10.998 -10.205 1.00 94.81 195 MET A CA 1
ATOM 1468 C C . MET A 1 195 ? 7.819 10.794 -8.808 1.00 94.81 195 MET A C 1
ATOM 1470 O O . MET A 1 195 ? 6.755 10.191 -8.682 1.00 94.81 195 MET A O 1
ATOM 1474 N N . ARG A 1 196 ? 8.433 11.354 -7.755 1.00 96.44 196 ARG A N 1
ATOM 1475 C CA . ARG A 1 196 ? 7.864 11.333 -6.395 1.00 96.44 196 ARG A CA 1
ATOM 1476 C C . ARG A 1 196 ? 6.535 12.081 -6.317 1.00 96.44 196 ARG A C 1
ATOM 1478 O O . ARG A 1 196 ? 5.570 11.523 -5.803 1.00 96.44 196 ARG A O 1
ATOM 1485 N N . THR A 1 197 ? 6.451 13.282 -6.895 1.00 95.19 197 THR A N 1
ATOM 1486 C CA . THR A 1 197 ? 5.196 14.048 -6.972 1.00 95.19 197 THR A CA 1
ATOM 1487 C C . THR A 1 197 ? 4.093 13.266 -7.682 1.00 95.19 197 THR A C 1
ATOM 1489 O O . THR A 1 197 ? 2.954 13.258 -7.220 1.00 95.19 197 THR A O 1
ATOM 1492 N N . PHE A 1 198 ? 4.413 12.572 -8.777 1.00 93.12 198 PHE A N 1
ATOM 1493 C CA . PHE A 1 198 ? 3.448 11.739 -9.493 1.00 93.12 198 PHE A CA 1
ATOM 1494 C C . PHE A 1 198 ? 2.941 10.569 -8.638 1.00 93.12 198 PHE A C 1
ATOM 1496 O O . PHE A 1 198 ? 1.738 10.312 -8.598 1.00 93.12 198 PHE A O 1
ATOM 1503 N N . ILE A 1 199 ? 3.838 9.883 -7.924 1.00 95.69 199 ILE A N 1
ATOM 1504 C CA . ILE A 1 199 ? 3.486 8.767 -7.033 1.00 95.69 199 ILE A CA 1
ATOM 1505 C C . ILE A 1 199 ? 2.548 9.245 -5.913 1.00 95.69 199 ILE A C 1
ATOM 1507 O O . ILE A 1 199 ? 1.477 8.663 -5.726 1.00 95.69 199 ILE A O 1
ATOM 1511 N N . ASP A 1 200 ? 2.897 10.334 -5.221 1.00 95.75 200 ASP A N 1
ATOM 1512 C CA . ASP A 1 200 ? 2.043 10.913 -4.175 1.00 95.75 200 ASP A CA 1
ATOM 1513 C C . ASP A 1 200 ? 0.700 11.409 -4.732 1.00 95.75 200 ASP A C 1
ATOM 1515 O O . ASP A 1 200 ? -0.351 11.221 -4.109 1.00 95.75 200 ASP A O 1
ATOM 1519 N N . GLY A 1 201 ? 0.709 12.012 -5.924 1.00 95.31 201 GLY A N 1
ATOM 1520 C CA . GLY A 1 201 ? -0.497 12.457 -6.617 1.00 95.31 201 GLY A CA 1
ATOM 1521 C C . GLY A 1 201 ? -1.436 11.298 -6.959 1.00 95.31 201 GLY A C 1
ATOM 1522 O O . GLY A 1 201 ? -2.651 11.409 -6.776 1.00 95.31 201 GLY A O 1
ATOM 1523 N N . TYR A 1 202 ? -0.890 10.159 -7.391 1.00 94.50 202 TYR A N 1
ATOM 1524 C CA . TYR A 1 202 ? -1.681 8.968 -7.693 1.00 94.50 202 TYR A CA 1
ATOM 1525 C C . TYR A 1 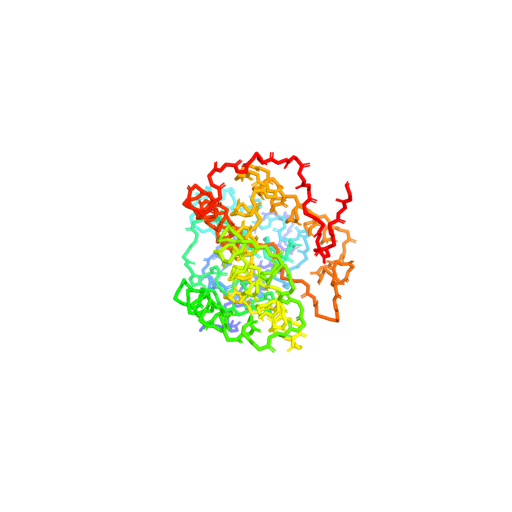202 ? -2.331 8.369 -6.439 1.00 94.50 202 TYR A C 1
ATOM 1527 O O . TYR A 1 202 ? -3.528 8.073 -6.461 1.00 94.50 202 TYR A O 1
ATOM 1535 N N . ASP A 1 203 ? -1.601 8.256 -5.327 1.00 95.56 203 ASP A N 1
ATOM 1536 C CA . ASP A 1 203 ? -2.191 7.796 -4.063 1.00 95.56 203 ASP A CA 1
ATOM 1537 C C . ASP A 1 203 ? -3.222 8.794 -3.518 1.00 95.56 203 ASP A C 1
ATOM 1539 O O . ASP A 1 203 ? -4.278 8.390 -3.034 1.00 95.56 203 ASP A O 1
ATOM 1543 N N . SER A 1 204 ? -2.990 10.099 -3.672 1.00 96.00 204 SER A N 1
ATOM 1544 C CA . SER A 1 204 ? -3.975 11.129 -3.313 1.00 96.00 204 SER A CA 1
ATOM 1545 C C . SER A 1 204 ? -5.261 10.998 -4.135 1.00 96.00 204 SER A C 1
ATOM 1547 O O . SER A 1 204 ? -6.360 11.080 -3.587 1.00 96.00 204 SER A O 1
ATOM 1549 N N . LYS A 1 205 ? -5.149 10.704 -5.437 1.00 95.44 205 LYS A N 1
ATOM 1550 C CA . LYS A 1 205 ? -6.306 10.435 -6.303 1.00 95.44 205 LYS A CA 1
ATOM 1551 C C . LYS A 1 205 ? -7.101 9.210 -5.834 1.00 95.44 205 LYS A C 1
ATOM 1553 O O . LYS A 1 205 ? -8.329 9.271 -5.823 1.00 95.44 205 LYS A O 1
ATOM 1558 N N . LYS A 1 206 ? -6.427 8.135 -5.403 1.00 95.56 206 LYS A N 1
ATOM 1559 C CA . LYS A 1 206 ? -7.090 6.958 -4.810 1.00 95.56 206 LYS A CA 1
ATOM 1560 C C . LYS A 1 206 ? -7.828 7.313 -3.521 1.00 95.56 206 LYS A C 1
ATOM 1562 O O . LYS A 1 206 ? -8.997 6.967 -3.390 1.00 95.56 206 LYS A O 1
ATOM 1567 N N . ARG A 1 207 ? -7.179 8.036 -2.599 1.00 96.44 207 ARG A N 1
ATOM 1568 C CA . ARG A 1 207 ? -7.804 8.484 -1.340 1.00 96.44 207 ARG A CA 1
ATOM 1569 C C . ARG A 1 207 ? -9.078 9.285 -1.612 1.00 96.44 207 ARG A C 1
ATOM 1571 O O . ARG A 1 207 ? -10.120 8.988 -1.041 1.00 96.44 207 ARG A O 1
ATOM 1578 N N . LEU A 1 208 ? -9.034 10.223 -2.562 1.00 96.62 208 LEU A N 1
ATOM 1579 C CA . LEU A 1 208 ? -10.212 10.997 -2.970 1.00 96.62 208 LEU A CA 1
ATOM 1580 C C . LEU A 1 208 ? -11.334 10.125 -3.553 1.00 96.62 208 LEU A C 1
ATOM 1582 O O . LEU A 1 208 ? -12.505 10.408 -3.308 1.00 96.62 208 LEU A O 1
ATOM 1586 N N . ALA A 1 209 ? -11.007 9.083 -4.321 1.00 96.25 209 ALA A N 1
ATOM 1587 C CA . ALA A 1 209 ? -12.006 8.146 -4.832 1.00 96.25 209 ALA A CA 1
ATOM 1588 C C . ALA A 1 209 ? -12.670 7.350 -3.692 1.00 96.25 209 ALA A C 1
ATOM 1590 O O . ALA A 1 209 ? -13.898 7.273 -3.640 1.00 96.25 209 ALA A O 1
ATOM 1591 N N . ILE A 1 210 ? -11.880 6.853 -2.733 1.00 96.81 210 ILE A N 1
ATOM 1592 C CA . ILE A 1 210 ? -12.381 6.132 -1.550 1.00 96.81 210 ILE A CA 1
ATOM 1593 C C . ILE A 1 210 ? -13.291 7.030 -0.706 1.00 96.81 210 ILE A C 1
ATOM 1595 O O . ILE A 1 210 ? -14.405 6.624 -0.375 1.00 96.81 210 ILE A O 1
ATOM 1599 N N . MET A 1 211 ? -12.874 8.273 -0.443 1.00 95.25 211 MET A N 1
ATOM 1600 C CA . MET A 1 211 ? -13.681 9.266 0.282 1.00 95.25 211 MET A CA 1
ATOM 1601 C C . MET A 1 211 ? -15.016 9.576 -0.411 1.00 95.25 211 MET A C 1
ATOM 1603 O O . MET A 1 211 ? -15.993 9.910 0.250 1.00 95.25 211 MET A O 1
ATOM 1607 N N . ARG A 1 212 ? -15.084 9.456 -1.743 1.00 96.00 212 ARG A N 1
ATOM 1608 C CA . ARG A 1 212 ? -16.316 9.640 -2.534 1.00 96.00 212 ARG A CA 1
ATOM 1609 C C . ARG A 1 212 ? -17.183 8.378 -2.615 1.00 96.00 212 ARG A C 1
ATOM 1611 O O . ARG A 1 212 ? -18.153 8.358 -3.367 1.00 96.00 212 ARG A O 1
ATOM 1618 N N . GLY A 1 213 ? -16.840 7.332 -1.866 1.00 95.75 213 GLY A N 1
ATOM 1619 C CA . GLY A 1 213 ? -17.587 6.078 -1.801 1.00 95.75 213 GLY A CA 1
ATOM 1620 C C . GLY A 1 213 ? -17.084 4.978 -2.739 1.00 95.75 213 GLY A C 1
ATOM 1621 O O . GLY A 1 213 ? -17.581 3.855 -2.659 1.00 95.75 213 GLY A O 1
ATOM 1622 N N . ASP A 1 214 ? -16.072 5.230 -3.576 1.00 95.81 214 ASP A N 1
ATOM 1623 C CA . ASP A 1 214 ? -15.443 4.193 -4.405 1.00 95.81 214 ASP A CA 1
ATOM 1624 C C . ASP A 1 214 ? -14.395 3.405 -3.600 1.00 95.81 214 ASP A C 1
ATOM 1626 O O . ASP A 1 214 ? -13.190 3.456 -3.859 1.00 95.81 214 ASP A O 1
ATOM 1630 N N . LYS A 1 215 ? -14.869 2.671 -2.584 1.00 93.31 215 LYS A N 1
ATOM 1631 C CA . LYS A 1 215 ? -14.034 1.930 -1.615 1.00 93.31 215 LYS A CA 1
ATOM 1632 C C . LYS A 1 215 ? -13.148 0.845 -2.232 1.00 93.31 215 LYS A C 1
ATOM 1634 O O . LYS A 1 215 ? -12.202 0.388 -1.589 1.00 93.31 215 LYS A O 1
ATOM 1639 N N . ASP A 1 216 ? -13.472 0.417 -3.449 1.00 92.38 216 ASP A N 1
ATOM 1640 C CA . ASP A 1 216 ? -12.719 -0.580 -4.207 1.00 92.38 216 ASP A CA 1
ATOM 1641 C C . ASP A 1 216 ? -12.037 0.010 -5.441 1.00 92.38 216 ASP A C 1
ATOM 1643 O O . ASP A 1 216 ? -11.523 -0.749 -6.256 1.00 92.38 216 ASP A O 1
ATOM 1647 N N . LEU A 1 217 ? -11.999 1.338 -5.587 1.00 94.19 217 LEU A N 1
ATOM 1648 C CA . LEU A 1 217 ? -11.297 2.028 -6.673 1.00 94.19 217 LEU A CA 1
ATOM 1649 C C . LEU A 1 217 ? -11.731 1.565 -8.080 1.00 94.19 217 LEU A C 1
ATOM 1651 O O . LEU A 1 217 ? -10.931 1.565 -9.020 1.00 94.19 217 LEU A O 1
ATOM 1655 N N . LYS A 1 218 ? -12.996 1.162 -8.247 1.00 92.25 218 LYS A N 1
ATOM 1656 C CA . LYS A 1 218 ? -13.545 0.649 -9.512 1.00 92.25 218 LYS A CA 1
ATOM 1657 C C . LYS A 1 218 ? -13.491 1.701 -10.616 1.00 92.25 218 LYS A C 1
ATOM 1659 O O . LYS A 1 218 ? -13.189 1.368 -11.757 1.00 92.25 218 LYS A O 1
ATOM 1664 N N . SER A 1 219 ? -13.714 2.971 -10.279 1.00 91.00 219 SER A N 1
ATOM 1665 C CA . SER A 1 219 ? -13.636 4.097 -11.223 1.00 91.00 219 SER A CA 1
ATOM 1666 C C . SER A 1 219 ? -12.219 4.357 -11.744 1.00 91.00 219 SER A C 1
ATOM 1668 O O . SER A 1 219 ? -12.042 5.022 -12.763 1.00 91.00 219 SER A O 1
ATOM 1670 N N . MET A 1 220 ? -11.204 3.833 -11.053 1.00 90.31 220 MET A N 1
ATOM 1671 C CA . MET A 1 220 ? -9.792 3.978 -11.402 1.00 90.31 220 MET A CA 1
ATOM 1672 C C . MET A 1 220 ? -9.201 2.709 -12.032 1.00 90.31 220 MET A C 1
ATOM 1674 O O . MET A 1 220 ? -8.015 2.683 -12.364 1.00 90.31 220 MET A O 1
ATOM 1678 N N . ALA A 1 221 ? -9.994 1.648 -12.183 1.00 87.12 221 ALA A N 1
ATOM 1679 C CA . ALA A 1 221 ? -9.532 0.384 -12.726 1.00 87.12 221 ALA A CA 1
ATOM 1680 C C . ALA A 1 221 ? -9.309 0.489 -14.246 1.00 87.12 221 ALA A C 1
ATOM 1682 O O . ALA A 1 221 ? -10.220 0.808 -15.004 1.00 87.12 221 ALA A O 1
ATOM 1683 N N . LEU A 1 222 ? -8.092 0.186 -14.710 1.00 77.62 222 LEU A N 1
ATOM 1684 C CA . LEU A 1 222 ? -7.791 0.092 -16.150 1.00 77.62 222 LEU A CA 1
ATOM 1685 C C . LEU A 1 222 ? -8.301 -1.218 -16.778 1.00 77.62 222 LEU A C 1
ATOM 1687 O O . LEU A 1 222 ? -8.302 -1.368 -17.995 1.00 77.62 222 LEU A O 1
ATOM 1691 N N . THR A 1 223 ? -8.683 -2.185 -15.945 1.00 80.94 223 THR A N 1
ATOM 1692 C CA . THR A 1 223 ? -9.213 -3.500 -16.328 1.00 80.94 223 THR A CA 1
ATOM 1693 C C . THR A 1 223 ? -10.342 -3.876 -15.368 1.00 80.94 223 THR A C 1
ATOM 1695 O O . THR A 1 223 ? -10.678 -3.094 -14.485 1.00 80.94 223 THR A O 1
ATOM 1698 N N . GLN A 1 224 ? -10.895 -5.085 -15.474 1.00 84.19 224 GLN A N 1
ATOM 1699 C CA . GLN A 1 224 ? -11.844 -5.599 -14.474 1.00 84.19 224 GLN A CA 1
ATOM 1700 C C . GLN A 1 224 ? -11.203 -5.818 -13.090 1.00 84.19 224 GLN A C 1
ATOM 1702 O O . GLN A 1 224 ? -11.907 -5.997 -12.098 1.00 84.19 224 GLN A O 1
ATOM 1707 N N . ASN A 1 225 ? -9.870 -5.775 -12.999 1.00 86.62 225 ASN A N 1
ATOM 1708 C CA . ASN A 1 225 ? -9.170 -5.876 -11.731 1.00 86.62 225 ASN A CA 1
ATOM 1709 C C . ASN A 1 225 ? -9.107 -4.518 -11.046 1.00 86.62 225 ASN A C 1
ATOM 1711 O O . ASN A 1 225 ? -8.557 -3.555 -11.594 1.00 86.62 225 ASN A O 1
ATOM 1715 N N . ARG A 1 226 ? -9.589 -4.463 -9.804 1.00 90.12 226 ARG A N 1
ATOM 1716 C CA . ARG A 1 226 ? -9.464 -3.250 -9.004 1.00 90.12 226 ARG A CA 1
ATOM 1717 C C . ARG A 1 226 ? -7.992 -2.880 -8.743 1.00 90.12 226 ARG A C 1
ATOM 1719 O O . ARG A 1 226 ? -7.161 -3.785 -8.573 1.00 90.12 226 ARG A O 1
ATOM 1726 N N . PRO A 1 227 ? -7.656 -1.580 -8.681 1.00 93.06 227 PRO A N 1
ATOM 1727 C CA . PRO A 1 227 ? -6.342 -1.105 -8.266 1.00 93.06 227 PRO A CA 1
ATOM 1728 C C . PRO A 1 227 ? -5.960 -1.547 -6.849 1.00 93.06 227 PRO A C 1
ATOM 1730 O O . PRO A 1 227 ? -6.813 -1.773 -5.994 1.00 93.06 227 PRO A O 1
ATOM 1733 N N . PHE A 1 228 ? -4.652 -1.607 -6.594 1.00 95.69 228 PHE A N 1
ATOM 1734 C CA . PHE A 1 228 ? -4.121 -1.779 -5.242 1.00 95.69 228 PHE A CA 1
ATOM 1735 C C . PHE A 1 228 ? -4.408 -0.508 -4.409 1.00 95.69 228 PHE A C 1
ATOM 1737 O O . PHE A 1 228 ? -4.215 0.595 -4.950 1.00 95.69 228 PHE A O 1
ATOM 1744 N N . PRO A 1 229 ? -4.848 -0.629 -3.138 1.00 97.19 229 PRO A N 1
ATOM 1745 C CA . PRO A 1 229 ? -5.116 0.518 -2.263 1.00 97.19 229 PRO A CA 1
ATOM 1746 C C . PRO A 1 229 ? -3.881 1.419 -2.055 1.00 97.19 229 PRO A C 1
ATOM 1748 O O . PRO A 1 229 ? -2.773 1.066 -2.463 1.00 97.19 229 PRO A O 1
ATOM 1751 N N . PRO A 1 230 ? -4.024 2.616 -1.467 1.00 98.19 230 PRO A N 1
ATOM 1752 C CA . PRO A 1 230 ? -2.867 3.374 -0.997 1.00 98.19 230 PRO A CA 1
ATOM 1753 C C . PRO A 1 230 ? -2.071 2.553 0.031 1.00 98.19 230 PRO A C 1
ATOM 1755 O O . PRO A 1 230 ? -2.646 2.003 0.972 1.00 98.19 230 PRO A O 1
ATOM 1758 N N . ASP A 1 231 ? -0.756 2.446 -0.169 1.00 98.50 231 ASP A N 1
ATOM 1759 C CA . ASP A 1 231 ? 0.135 1.674 0.701 1.00 98.50 231 ASP A CA 1
ATOM 1760 C C . ASP A 1 231 ? 1.525 2.307 0.750 1.00 98.50 231 ASP A C 1
ATOM 1762 O O . ASP A 1 231 ? 2.221 2.415 -0.268 1.00 98.50 231 ASP A O 1
ATOM 1766 N N . PHE A 1 232 ? 1.941 2.717 1.949 1.00 98.38 232 PHE A N 1
ATOM 1767 C CA . PHE A 1 232 ? 3.205 3.420 2.143 1.00 98.38 232 PHE A CA 1
ATOM 1768 C C . PHE A 1 232 ? 4.430 2.600 1.710 1.00 98.38 232 PHE A C 1
ATOM 1770 O O . PHE A 1 232 ? 5.393 3.187 1.214 1.00 98.38 232 PHE A O 1
ATOM 1777 N N . ALA A 1 233 ? 4.408 1.271 1.860 1.00 98.19 233 ALA A N 1
ATOM 1778 C CA . ALA A 1 233 ? 5.548 0.419 1.530 1.00 98.19 233 ALA A CA 1
ATOM 1779 C C . ALA A 1 233 ? 5.696 0.267 0.012 1.00 98.19 233 ALA A C 1
ATOM 1781 O O . ALA A 1 233 ? 6.805 0.328 -0.519 1.00 98.19 233 ALA A O 1
ATOM 1782 N N . ILE A 1 234 ? 4.581 0.160 -0.716 1.00 98.25 234 ILE A N 1
ATOM 1783 C CA . ILE A 1 234 ? 4.592 0.181 -2.187 1.00 98.25 234 ILE A CA 1
ATOM 1784 C C . ILE A 1 234 ? 5.115 1.525 -2.695 1.00 98.25 234 ILE A C 1
ATOM 1786 O O . ILE A 1 234 ? 5.945 1.558 -3.607 1.00 98.25 234 ILE A O 1
ATOM 1790 N N . ARG A 1 235 ? 4.683 2.632 -2.082 1.00 98.25 235 ARG A N 1
ATOM 1791 C CA . ARG A 1 235 ? 5.222 3.964 -2.375 1.00 98.25 235 ARG A CA 1
ATOM 1792 C C . ARG A 1 235 ? 6.725 4.048 -2.095 1.00 98.25 235 ARG A C 1
ATOM 1794 O O . ARG A 1 235 ? 7.454 4.596 -2.917 1.00 98.25 235 ARG A O 1
ATOM 1801 N N . ALA A 1 236 ? 7.210 3.474 -0.994 1.00 98.50 236 ALA A N 1
ATOM 1802 C CA . ALA A 1 236 ? 8.639 3.434 -0.679 1.00 98.50 236 ALA A CA 1
ATOM 1803 C C . ALA A 1 236 ? 9.444 2.667 -1.746 1.00 98.50 236 ALA A C 1
ATOM 1805 O O . ALA A 1 236 ? 10.477 3.158 -2.209 1.00 98.50 236 ALA A O 1
ATOM 1806 N N . TRP A 1 237 ? 8.937 1.526 -2.223 1.00 98.69 237 TRP A N 1
ATOM 1807 C CA . TRP A 1 237 ? 9.517 0.808 -3.363 1.00 98.69 237 TRP A CA 1
ATOM 1808 C C . TRP A 1 237 ? 9.494 1.650 -4.646 1.00 98.69 237 TRP A C 1
ATOM 1810 O O . TRP A 1 237 ? 10.496 1.721 -5.355 1.00 98.69 237 TRP A O 1
ATOM 1820 N N . ALA A 1 238 ? 8.410 2.372 -4.924 1.00 98.44 238 ALA A N 1
ATOM 1821 C CA . ALA A 1 238 ? 8.343 3.288 -6.061 1.00 98.44 238 ALA A CA 1
ATOM 1822 C C . ALA A 1 238 ? 9.383 4.426 -5.962 1.00 98.44 238 ALA A C 1
ATOM 1824 O O . ALA A 1 238 ? 10.014 4.775 -6.962 1.00 98.44 238 ALA A O 1
ATOM 1825 N N . TYR A 1 239 ? 9.612 4.975 -4.763 1.00 98.56 239 TYR A N 1
ATOM 1826 C CA . TYR A 1 239 ? 10.647 5.985 -4.499 1.00 98.56 239 TYR A CA 1
ATOM 1827 C C . TYR A 1 239 ? 12.052 5.438 -4.673 1.00 98.56 239 TYR A C 1
ATOM 1829 O O . TYR A 1 239 ? 12.900 6.113 -5.259 1.00 98.56 239 TYR A O 1
ATOM 1837 N N . LYS A 1 240 ? 12.292 4.211 -4.205 1.00 98.62 240 LYS A N 1
ATOM 1838 C CA . LYS A 1 240 ? 13.546 3.505 -4.453 1.00 98.62 240 LYS A CA 1
ATOM 1839 C C . LYS A 1 240 ? 13.779 3.332 -5.954 1.00 98.62 240 LYS A C 1
ATOM 1841 O O . LYS A 1 240 ? 14.867 3.636 -6.426 1.00 98.62 240 LYS A O 1
ATOM 1846 N N . GLY A 1 241 ? 12.749 2.939 -6.706 1.00 98.38 241 GLY A N 1
ATOM 1847 C CA . GLY A 1 241 ? 12.804 2.830 -8.165 1.00 98.38 241 GLY A CA 1
ATOM 1848 C C . GLY A 1 241 ? 13.218 4.140 -8.832 1.00 98.38 241 GLY A C 1
ATOM 1849 O O . GLY A 1 241 ? 14.118 4.136 -9.663 1.00 98.38 241 GLY A O 1
ATOM 1850 N N . ALA A 1 242 ? 12.641 5.272 -8.418 1.00 97.94 242 ALA A N 1
ATOM 1851 C CA . ALA A 1 242 ? 13.027 6.589 -8.933 1.00 97.94 242 ALA A CA 1
ATOM 1852 C C . ALA A 1 242 ? 14.507 6.924 -8.654 1.00 97.94 242 ALA A C 1
ATOM 1854 O O . ALA A 1 242 ? 15.210 7.390 -9.547 1.00 97.94 242 ALA A O 1
ATOM 1855 N N . SER A 1 243 ? 14.994 6.665 -7.435 1.00 98.19 243 SER A N 1
ATOM 1856 C CA . SER A 1 243 ? 16.401 6.890 -7.070 1.00 98.19 243 SER A CA 1
ATOM 1857 C C . SER A 1 243 ? 17.360 5.993 -7.864 1.00 98.19 243 SER A C 1
ATOM 1859 O O . SER A 1 243 ? 18.357 6.481 -8.394 1.00 98.19 243 SER A O 1
ATOM 1861 N N . ASP A 1 244 ? 17.046 4.700 -7.987 1.00 97.94 244 ASP A N 1
ATOM 1862 C CA . ASP A 1 244 ? 17.846 3.747 -8.764 1.00 97.94 244 ASP A CA 1
ATOM 1863 C C . ASP A 1 244 ? 17.833 4.112 -10.259 1.00 97.94 244 ASP A C 1
ATOM 1865 O O . ASP A 1 244 ? 18.854 4.012 -10.937 1.00 97.94 244 ASP A O 1
ATOM 1869 N N . GLY A 1 245 ? 16.700 4.616 -10.757 1.00 95.44 245 GLY A N 1
ATOM 1870 C CA . GLY A 1 245 ? 16.557 5.108 -12.124 1.00 95.44 245 GLY A CA 1
ATOM 1871 C C . GLY A 1 245 ? 17.463 6.299 -12.427 1.00 95.44 245 GLY A C 1
ATOM 1872 O O . GLY A 1 245 ? 18.007 6.368 -13.521 1.00 95.44 245 GLY A O 1
ATOM 1873 N N . GLU A 1 246 ? 17.705 7.202 -11.473 1.00 95.12 246 GLU A N 1
ATOM 1874 C CA . GLU A 1 246 ? 18.661 8.308 -11.658 1.00 95.12 246 GLU A CA 1
ATOM 1875 C C . GLU A 1 246 ? 20.106 7.805 -11.727 1.00 95.12 246 GLU A C 1
ATOM 1877 O O . GLU A 1 246 ? 20.899 8.299 -12.531 1.00 95.12 246 GLU A O 1
ATOM 1882 N N . ALA A 1 247 ? 20.456 6.798 -10.923 1.00 95.31 247 ALA A N 1
ATOM 1883 C CA . ALA A 1 247 ? 21.764 6.156 -11.023 1.00 95.31 247 ALA A CA 1
ATOM 1884 C C . ALA A 1 247 ? 21.947 5.483 -12.395 1.00 95.31 247 ALA A C 1
ATOM 1886 O O . ALA A 1 247 ? 22.998 5.631 -13.023 1.00 95.31 247 ALA A O 1
ATOM 1887 N N . ASP A 1 248 ? 20.912 4.805 -12.899 1.00 93.75 248 ASP A N 1
ATOM 1888 C CA . ASP A 1 248 ? 20.934 4.211 -14.235 1.00 93.75 248 ASP A CA 1
ATOM 1889 C C . ASP A 1 248 ? 20.956 5.266 -15.347 1.00 93.75 248 ASP A C 1
ATOM 1891 O O . ASP A 1 248 ? 21.710 5.098 -16.302 1.00 93.75 248 ASP A O 1
ATOM 1895 N N . ARG A 1 249 ? 20.214 6.375 -15.213 1.00 90.19 249 ARG A N 1
ATOM 1896 C CA . ARG A 1 249 ? 20.252 7.501 -16.159 1.00 90.19 249 ARG A CA 1
ATOM 1897 C C . ARG A 1 249 ? 21.671 8.033 -16.284 1.00 90.19 249 ARG A C 1
ATOM 1899 O O . ARG A 1 249 ? 22.172 8.176 -17.387 1.00 90.19 249 ARG A O 1
ATOM 1906 N N . ARG A 1 250 ? 22.368 8.269 -15.170 1.00 91.06 250 ARG A N 1
ATOM 1907 C CA . ARG A 1 250 ? 23.764 8.743 -15.199 1.00 91.06 250 ARG A CA 1
ATOM 1908 C C . ARG A 1 250 ? 24.717 7.756 -15.866 1.00 91.06 250 ARG A C 1
ATOM 1910 O O . ARG A 1 250 ? 25.686 8.189 -16.475 1.00 91.06 250 ARG A O 1
ATOM 1917 N N . ARG A 1 251 ? 24.460 6.451 -15.748 1.00 90.00 251 ARG A N 1
ATOM 1918 C CA . ARG A 1 251 ? 25.292 5.406 -16.360 1.00 90.00 251 ARG A CA 1
ATOM 1919 C C . ARG A 1 251 ? 25.007 5.228 -17.850 1.00 90.00 251 ARG A C 1
ATOM 1921 O O . ARG A 1 251 ? 25.936 5.063 -18.628 1.00 90.00 251 ARG A O 1
ATOM 1928 N N . CYS A 1 252 ? 23.734 5.199 -18.223 1.00 84.88 252 CYS A N 1
ATOM 1929 C CA . CYS A 1 252 ? 23.277 4.746 -19.534 1.00 84.88 252 CYS A CA 1
ATOM 1930 C C . CYS A 1 252 ? 22.799 5.880 -20.439 1.00 84.88 252 CYS A C 1
ATOM 1932 O O . CYS A 1 252 ? 22.720 5.711 -21.649 1.00 84.88 252 CYS A O 1
ATOM 1934 N N . ASN A 1 253 ? 22.448 7.022 -19.857 1.00 80.62 253 ASN A N 1
ATOM 1935 C CA . ASN A 1 253 ? 21.810 8.127 -20.548 1.00 80.62 253 ASN A CA 1
ATOM 1936 C C . ASN A 1 253 ? 22.238 9.496 -19.976 1.00 80.62 253 ASN A C 1
ATOM 1938 O O . ASN A 1 253 ? 21.413 10.376 -19.713 1.00 80.62 253 ASN A O 1
ATOM 1942 N N . SER A 1 254 ? 23.546 9.663 -19.733 1.00 82.75 254 SER A N 1
ATOM 1943 C CA . SER A 1 254 ? 24.115 10.820 -19.020 1.00 82.75 254 SER A CA 1
ATOM 1944 C C . SER A 1 254 ? 23.831 12.160 -19.694 1.00 82.75 254 SER A C 1
ATOM 1946 O O . SER A 1 254 ? 23.751 13.176 -19.008 1.00 82.75 254 SER A O 1
ATOM 1948 N N . ASN A 1 255 ? 23.677 12.144 -21.020 1.00 77.50 255 ASN A N 1
ATOM 1949 C CA . ASN A 1 255 ? 23.521 13.331 -21.858 1.00 77.50 255 ASN A CA 1
ATOM 1950 C C . ASN A 1 255 ? 22.057 13.670 -22.167 1.00 77.50 255 ASN A C 1
ATOM 1952 O O . ASN A 1 255 ? 21.810 14.634 -22.885 1.00 77.50 255 ASN A O 1
ATOM 1956 N N . THR A 1 256 ? 21.087 12.886 -21.682 1.00 72.38 256 THR A N 1
ATOM 1957 C CA . THR A 1 256 ? 19.679 13.249 -21.867 1.00 72.38 256 THR A CA 1
ATOM 1958 C C . THR A 1 256 ? 19.315 14.368 -20.907 1.00 72.38 256 THR A C 1
ATOM 1960 O O . THR A 1 256 ? 19.300 14.171 -19.686 1.00 72.38 256 THR A O 1
ATOM 1963 N N . ASP A 1 257 ? 18.993 15.524 -21.482 1.00 64.69 257 ASP A N 1
ATOM 1964 C CA . ASP A 1 257 ? 18.258 16.582 -20.803 1.00 64.69 257 ASP A CA 1
ATOM 1965 C C . ASP A 1 257 ? 16.912 16.008 -20.376 1.00 64.69 257 ASP A C 1
ATOM 1967 O O . ASP A 1 257 ? 16.179 15.503 -21.216 1.00 64.69 257 ASP A O 1
ATOM 1971 N N . THR A 1 258 ? 16.592 16.038 -19.081 1.00 58.69 258 THR A N 1
ATOM 1972 C CA . THR A 1 258 ? 15.285 15.594 -18.577 1.00 58.69 258 THR A CA 1
ATOM 1973 C C . THR A 1 258 ? 14.222 16.600 -19.013 1.00 58.69 258 THR A C 1
ATOM 1975 O O . THR A 1 258 ? 14.106 17.645 -18.357 1.00 58.69 258 THR A O 1
ATOM 1978 N N . PRO A 1 259 ? 13.443 16.358 -20.086 1.00 54.94 259 PRO A N 1
ATOM 1979 C CA . PRO A 1 259 ? 12.384 17.271 -20.447 1.00 54.94 259 PRO A CA 1
ATOM 1980 C C . PRO A 1 259 ? 11.258 17.083 -19.427 1.00 54.94 259 PRO A C 1
ATOM 1982 O O . PRO A 1 259 ? 11.104 16.031 -18.803 1.00 54.94 259 PRO A O 1
ATOM 1985 N N . TYR A 1 260 ? 10.466 18.126 -19.222 1.00 47.31 260 TYR A N 1
ATOM 1986 C CA . TYR A 1 260 ? 9.336 18.108 -18.300 1.00 47.31 260 TYR A CA 1
ATOM 1987 C C . TYR A 1 260 ? 8.180 17.288 -18.910 1.00 47.31 260 TYR A C 1
ATOM 1989 O O . TYR A 1 260 ? 7.199 17.863 -19.366 1.00 47.31 260 TYR A O 1
ATOM 1997 N N . VAL A 1 261 ? 8.291 15.956 -18.971 1.00 53.72 261 VAL A N 1
ATOM 1998 C CA . VAL A 1 261 ? 7.241 15.086 -19.530 1.00 53.72 261 VAL A CA 1
ATOM 1999 C C . VAL A 1 261 ? 6.503 14.383 -18.394 1.00 53.72 261 VAL A C 1
ATOM 2001 O O . VAL A 1 261 ? 7.061 13.569 -17.664 1.00 53.72 261 VAL A O 1
ATOM 2004 N N . PHE A 1 262 ? 5.222 14.706 -18.219 1.00 51.06 262 PHE A N 1
ATOM 2005 C CA . PHE A 1 262 ? 4.356 13.955 -17.313 1.00 51.06 262 PHE A CA 1
ATOM 2006 C C . PHE A 1 262 ? 4.028 12.595 -17.947 1.00 51.06 262 PHE A C 1
ATOM 2008 O O . PHE A 1 262 ? 3.460 12.574 -19.038 1.00 51.06 262 PHE A O 1
ATOM 2015 N N . PRO A 1 263 ? 4.329 11.458 -17.297 1.00 48.81 263 PRO A N 1
ATOM 2016 C CA . PRO A 1 263 ? 3.886 10.170 -17.809 1.00 48.81 263 PRO A CA 1
ATOM 2017 C C . PRO A 1 263 ? 2.363 10.039 -17.680 1.00 48.81 263 PRO A C 1
ATOM 2019 O O . PRO A 1 263 ? 1.818 10.141 -16.578 1.00 48.81 263 PRO A O 1
ATOM 2022 N N . ASP A 1 264 ? 1.661 9.794 -18.791 1.00 46.56 264 ASP A N 1
ATOM 2023 C CA . ASP A 1 264 ? 0.278 9.316 -18.725 1.00 46.56 264 ASP A CA 1
ATOM 2024 C C . ASP A 1 264 ? 0.284 7.910 -18.097 1.00 46.56 264 ASP A C 1
ATOM 2026 O O . ASP A 1 264 ? 1.098 7.048 -18.432 1.00 46.56 264 ASP A O 1
ATOM 2030 N N . ILE A 1 265 ? -0.671 7.660 -17.202 1.00 45.72 265 ILE A N 1
ATOM 2031 C CA . ILE A 1 265 ? -0.984 6.357 -16.603 1.00 45.72 265 ILE A CA 1
ATOM 2032 C C . ILE A 1 265 ? -1.210 5.277 -17.685 1.00 45.72 265 ILE A C 1
ATOM 2034 O O . ILE A 1 265 ? -1.034 4.087 -17.417 1.00 45.72 265 ILE A O 1
ATOM 2038 N N . LYS A 1 266 ? -1.572 5.668 -18.913 1.00 44.09 266 LYS A N 1
ATOM 2039 C CA . LYS A 1 266 ? -1.727 4.763 -20.065 1.00 44.09 266 LYS A CA 1
ATOM 2040 C C . LYS A 1 266 ? -0.408 4.384 -20.753 1.00 44.09 266 LYS A C 1
ATOM 2042 O O . LYS A 1 266 ? -0.354 3.383 -21.474 1.00 44.09 266 LYS A O 1
ATOM 2047 N N . GLY A 1 267 ? 0.676 5.111 -20.480 1.00 41.75 267 GLY A N 1
ATOM 2048 C CA . GLY A 1 267 ? 1.956 4.941 -21.164 1.00 41.75 267 GLY A CA 1
ATOM 2049 C C . GLY A 1 267 ? 1.882 5.267 -22.655 1.00 41.75 267 GLY A C 1
ATOM 2050 O O . GLY A 1 267 ? 2.652 4.684 -23.417 1.00 41.75 267 GLY A O 1
ATOM 2051 N N . ASP A 1 268 ? 0.939 6.127 -23.040 1.00 38.03 268 ASP A N 1
ATOM 2052 C CA . ASP A 1 268 ? 0.933 6.808 -24.327 1.00 38.03 268 ASP A CA 1
ATOM 2053 C C . ASP A 1 268 ? 1.630 8.153 -24.087 1.00 38.03 268 ASP A C 1
ATOM 2055 O O . ASP A 1 268 ? 1.258 8.895 -23.175 1.00 38.03 268 ASP A O 1
ATOM 2059 N N . ASP A 1 269 ? 2.704 8.423 -24.827 1.00 33.84 269 ASP A N 1
ATOM 2060 C CA . ASP A 1 269 ? 3.393 9.709 -24.759 1.00 33.84 269 ASP A CA 1
ATOM 2061 C C . ASP A 1 269 ? 2.400 10.805 -25.196 1.00 33.84 269 ASP A C 1
ATOM 2063 O O . ASP A 1 269 ? 1.860 10.750 -26.303 1.00 33.84 269 ASP A O 1
ATOM 2067 N N . LEU A 1 270 ? 2.124 11.788 -24.330 1.00 30.86 270 LEU A N 1
ATOM 2068 C CA . LEU A 1 270 ? 1.556 13.050 -24.802 1.00 30.86 270 LEU A CA 1
ATOM 2069 C C . LEU A 1 270 ? 2.680 13.834 -25.503 1.00 30.86 270 LEU A C 1
ATOM 2071 O O . LEU A 1 270 ? 3.807 13.812 -24.997 1.00 30.86 270 LEU A O 1
ATOM 2075 N N . PRO A 1 271 ? 2.392 14.469 -26.654 1.00 31.98 271 PRO A N 1
ATOM 2076 C CA . PRO A 1 271 ? 3.363 15.275 -27.391 1.00 31.98 271 PRO A CA 1
ATOM 2077 C C . PRO A 1 271 ? 3.924 16.433 -26.559 1.00 31.98 271 PRO A C 1
ATOM 2079 O O . PRO A 1 271 ? 3.184 16.966 -25.698 1.00 31.98 271 PRO A O 1
#

Sequence (271 aa):
MGEQDLQAVRDAVAKAKSALVFEDWKPVVHAVSRLAMPDMLKALAALSESDRELLLRNALAIFGNTMSFQRIEFAAGVIDNREIYDLGLLPDQVNDGREFLGCTRLDDTGVQNAINDAINKAPAAIRGGEKGTEWAALAGEANSCCGAYFVAWKPILVDQRRVPGASLNSNLAAAAHYMLSRFHVCAGKATVSQMRTFIDGYDSKKRLAIMRGDKDLKSMALTQNRPFPPDFAIRAWAYKGASDGEADRRRCNSNTDTPYVFPDIKGDDLP

Radius of gyration: 22.22 Å; chains: 1; bounding box: 52×34×63 Å